Protein AF-A0A554L6T9-F1 (afdb_monomer)

Secondary structure (DSSP, 8-state):
-----HHHHHHHHHHHHHHHHHHGGGS---S-HHHHHHHHHHHSHHHHHT--STTGGGHHHHHHHHHHHHHH---HHHHHHHHHHHHHHHHHHTTSEETTTEE-GGGBGGG-HHHHHHHHHHHHHHTTS-HHHHHHHTSTHHHHHHHHHHHHHHT-HHHHHHHS-HHHHHHHHHHHHHHHHS-HHHHHHHHHHHHHHHHHHHHB--TTGGGGGGGGHHHHHHHHHHHHTS--HHHHHHHHHHHHHHHH-TT-

Radius of gyration: 20.57 Å; Cα contacts (8 Å, |Δi|>4): 244; chains: 1; bounding box: 45×49×68 Å

Solvent-accessible surface area (backbone atoms only — not comparable to full-atom values): 13791 Å² total; per-residue (Å²): 136,83,79,83,47,73,76,37,50,50,40,47,53,48,31,53,55,50,35,54,61,68,45,47,85,81,43,95,70,91,66,59,70,69,60,54,49,57,56,48,57,68,70,41,52,52,70,59,68,68,60,62,62,61,74,56,34,44,47,30,39,53,43,46,52,53,53,53,47,31,74,78,47,84,42,69,67,48,54,49,52,48,49,52,48,50,46,55,49,24,34,41,49,36,52,31,32,40,91,96,70,46,74,36,54,86,27,30,53,87,5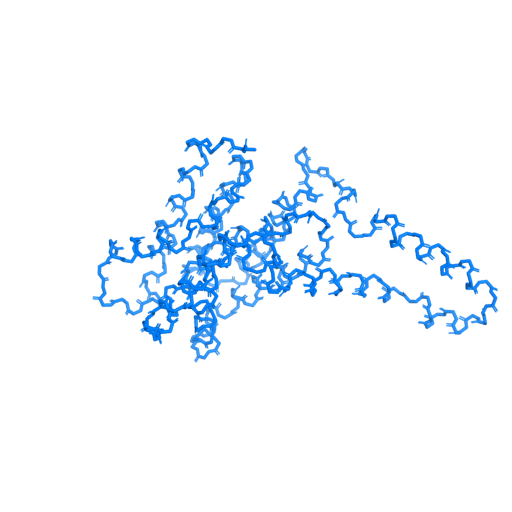9,30,68,66,54,48,46,52,51,50,53,50,55,60,60,40,76,80,46,60,69,77,59,32,60,67,75,68,39,76,55,61,58,53,48,51,26,50,50,44,32,54,57,56,69,30,67,69,56,48,40,80,48,34,50,56,37,50,54,52,21,32,52,47,14,48,55,49,44,78,74,44,66,77,82,56,44,57,57,53,50,52,51,49,54,42,45,52,55,52,40,22,43,46,58,40,94,59,49,63,40,32,49,50,56,45,47,48,59,50,52,50,22,31,57,61,8,56,77,72,56,58,65,69,60,42,50,51,34,38,54,51,36,50,52,54,68,74,46,88,84,122

pLDDT: mean 75.14, std 11.41, range [30.83, 92.25]

Structure (mmCIF, N/CA/C/O backbone):
data_AF-A0A554L6T9-F1
#
_entry.id   AF-A0A554L6T9-F1
#
loop_
_atom_site.group_PDB
_atom_site.id
_atom_site.type_symbol
_atom_site.label_atom_id
_atom_site.label_alt_id
_atom_site.label_comp_id
_atom_site.label_asym_id
_atom_site.label_entity_id
_atom_site.label_seq_id
_atom_site.pdbx_PDB_ins_code
_atom_site.Cartn_x
_atom_site.Cartn_y
_atom_site.Cartn_z
_atom_site.occupancy
_atom_site.B_iso_or_equiv
_atom_site.auth_seq_id
_atom_site.auth_comp_id
_atom_site.auth_asym_id
_atom_site.auth_atom_id
_atom_site.pdbx_PDB_model_num
ATOM 1 N N . MET A 1 1 ? 13.257 -17.430 7.930 1.00 30.83 1 MET A N 1
ATOM 2 C CA . MET A 1 1 ? 12.792 -17.057 9.284 1.00 30.83 1 MET A CA 1
ATOM 3 C C . MET A 1 1 ? 13.502 -15.776 9.690 1.00 30.83 1 MET A C 1
ATOM 5 O O . MET A 1 1 ? 14.667 -15.835 10.056 1.00 30.83 1 MET A O 1
ATOM 9 N N . GLN A 1 2 ? 12.858 -14.617 9.541 1.00 42.34 2 GLN A N 1
ATOM 10 C CA . GLN A 1 2 ? 13.394 -13.367 10.086 1.00 42.34 2 GLN A CA 1
ATOM 11 C C . GLN A 1 2 ? 13.023 -13.312 11.571 1.00 42.34 2 GLN A C 1
ATOM 13 O O . GLN A 1 2 ? 11.852 -13.444 11.923 1.00 42.34 2 GLN A O 1
ATOM 18 N N . HIS A 1 3 ? 14.016 -13.190 12.452 1.00 42.41 3 HIS A N 1
ATOM 19 C CA . HIS A 1 3 ? 13.760 -12.950 13.868 1.00 42.41 3 HIS A CA 1
ATOM 20 C C . HIS A 1 3 ? 13.033 -11.608 14.003 1.00 42.41 3 HIS A C 1
ATOM 22 O O . HIS A 1 3 ? 13.603 -10.564 13.691 1.00 42.41 3 HIS A O 1
ATOM 28 N N . LEU A 1 4 ? 11.783 -11.638 14.475 1.00 51.25 4 LEU A N 1
ATOM 29 C CA . LEU A 1 4 ? 11.073 -10.458 14.966 1.00 51.25 4 LEU A CA 1
ATOM 30 C C . LEU A 1 4 ? 11.912 -9.839 16.089 1.00 51.25 4 LEU A C 1
ATOM 32 O O . LEU A 1 4 ? 11.875 -10.281 17.236 1.00 51.25 4 LEU A O 1
ATOM 36 N N . SER A 1 5 ? 12.731 -8.850 15.743 1.00 59.53 5 SER A N 1
ATOM 37 C CA . SER A 1 5 ? 13.491 -8.098 16.730 1.00 59.53 5 SER A CA 1
ATOM 38 C C . SER A 1 5 ? 12.508 -7.311 17.597 1.00 59.53 5 SER A C 1
ATOM 40 O O . SER A 1 5 ? 11.573 -6.696 17.089 1.00 59.53 5 SER A O 1
ATOM 42 N N . LEU A 1 6 ? 12.722 -7.281 18.909 1.00 61.28 6 LEU A N 1
ATOM 43 C CA . LEU A 1 6 ? 11.904 -6.488 19.838 1.00 61.28 6 LEU A CA 1
ATOM 44 C C . LEU A 1 6 ? 11.813 -5.002 19.409 1.00 61.28 6 LEU A C 1
ATOM 46 O O . LEU A 1 6 ? 10.806 -4.333 19.635 1.00 61.28 6 LEU A O 1
ATOM 50 N N . LEU A 1 7 ? 12.847 -4.530 18.703 1.00 64.56 7 LEU A N 1
ATOM 51 C CA . LEU A 1 7 ? 12.960 -3.211 18.084 1.00 64.56 7 LEU A CA 1
ATOM 52 C C . LEU A 1 7 ? 11.959 -2.934 16.953 1.00 64.56 7 LEU A C 1
ATOM 54 O O . LEU A 1 7 ? 11.590 -1.777 16.791 1.00 64.56 7 LEU A O 1
ATOM 58 N N . SER A 1 8 ? 11.491 -3.937 16.201 1.00 66.12 8 SER A N 1
ATOM 59 C CA . SER A 1 8 ? 10.461 -3.742 15.164 1.00 66.12 8 SER A CA 1
ATOM 60 C C . SER A 1 8 ? 9.036 -3.854 15.716 1.00 66.12 8 SER A C 1
ATOM 62 O O . SER A 1 8 ? 8.095 -3.301 15.149 1.00 66.12 8 SER A O 1
ATOM 64 N N . ILE A 1 9 ? 8.853 -4.510 16.865 1.00 69.81 9 ILE A N 1
ATOM 65 C CA . ILE A 1 9 ? 7.543 -4.656 17.522 1.00 69.81 9 ILE A CA 1
ATOM 66 C C . ILE A 1 9 ? 7.080 -3.327 18.134 1.00 69.81 9 ILE A C 1
ATOM 68 O O . ILE A 1 9 ? 5.912 -2.956 18.006 1.00 69.81 9 ILE A O 1
ATOM 72 N N . LEU A 1 10 ? 7.993 -2.588 18.771 1.00 73.06 10 LEU A N 1
ATOM 73 C CA . LEU A 1 10 ? 7.698 -1.303 19.411 1.00 73.06 10 LEU A CA 1
ATOM 74 C C . LEU A 1 10 ? 7.060 -0.272 18.459 1.00 73.06 10 LEU A C 1
ATOM 76 O O . LEU A 1 10 ? 5.949 0.178 18.752 1.00 73.06 10 LEU A O 1
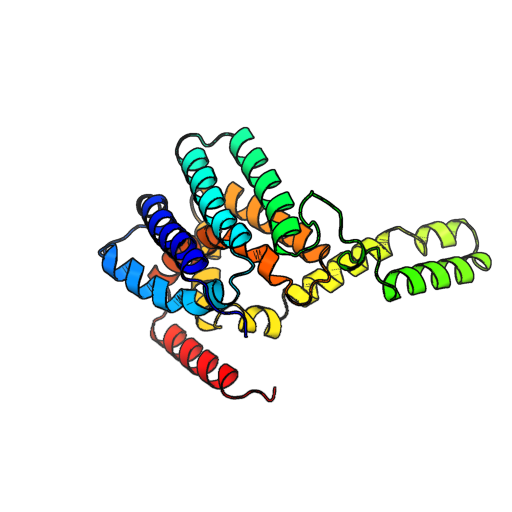ATOM 80 N N . PRO A 1 11 ? 7.680 0.108 17.324 1.00 74.81 11 PRO A N 1
ATOM 81 C CA . PRO A 1 11 ? 7.115 1.117 16.431 1.00 74.81 11 PRO A CA 1
ATOM 82 C C . PRO A 1 11 ? 5.784 0.671 15.813 1.00 74.81 11 PRO A C 1
ATOM 84 O O . PRO A 1 11 ? 4.890 1.498 15.638 1.00 74.81 11 PRO A O 1
ATOM 87 N N . ASN A 1 12 ? 5.589 -0.629 15.587 1.00 75.25 12 ASN A N 1
ATOM 88 C CA . ASN A 1 12 ? 4.310 -1.195 15.158 1.00 75.25 12 ASN A CA 1
ATOM 89 C C . ASN A 1 12 ? 3.202 -1.011 16.201 1.00 75.25 12 ASN A C 1
ATOM 91 O O . ASN A 1 12 ? 2.105 -0.541 15.885 1.00 75.25 12 ASN A O 1
ATOM 95 N N . PHE A 1 13 ? 3.506 -1.310 17.463 1.00 75.12 13 PHE A N 1
ATOM 96 C CA . PHE A 1 13 ? 2.578 -1.123 18.574 1.00 75.12 13 PHE A CA 1
ATOM 97 C C . PHE A 1 13 ? 2.225 0.359 18.780 1.00 75.12 13 PHE A C 1
ATOM 99 O O . PHE A 1 13 ? 1.050 0.703 18.942 1.00 75.12 13 PHE A O 1
ATOM 106 N N . PHE A 1 14 ? 3.220 1.251 18.701 1.00 79.31 14 PHE A N 1
ATOM 107 C CA . PHE A 1 14 ? 3.004 2.699 18.756 1.00 79.31 14 PHE A CA 1
ATOM 108 C C . PHE A 1 14 ? 2.162 3.202 17.583 1.00 79.31 14 PHE A C 1
ATOM 110 O O . PHE A 1 14 ? 1.225 3.971 17.798 1.00 79.31 14 PHE A O 1
ATOM 117 N N . THR A 1 15 ? 2.441 2.736 16.364 1.00 81.00 15 THR A N 1
ATOM 118 C CA . THR A 1 15 ? 1.662 3.071 15.162 1.00 81.00 15 THR A CA 1
ATOM 119 C C . THR A 1 15 ? 0.198 2.696 15.358 1.00 81.00 15 THR A C 1
ATOM 121 O O . THR A 1 15 ? -0.688 3.514 15.100 1.00 81.00 15 THR A O 1
ATOM 124 N N . LEU A 1 16 ? -0.072 1.494 15.872 1.00 77.75 16 LEU A N 1
ATOM 125 C CA . LEU A 1 16 ? -1.426 1.023 16.151 1.00 77.75 16 LEU A CA 1
ATOM 126 C C . LEU A 1 16 ? -2.125 1.901 17.197 1.00 77.75 16 LEU A C 1
ATOM 128 O O . LEU A 1 16 ? -3.226 2.401 16.948 1.00 77.75 16 LEU A O 1
ATOM 132 N N . GLY A 1 17 ? -1.477 2.141 18.341 1.00 73.94 17 GLY A N 1
ATOM 133 C CA . GLY A 1 17 ? -2.030 2.964 19.419 1.00 73.94 17 GLY A CA 1
ATOM 134 C C . GLY A 1 17 ? -2.328 4.402 18.982 1.00 73.94 17 GLY A C 1
ATOM 135 O O . GLY A 1 17 ? -3.429 4.910 19.217 1.00 73.94 17 GLY A O 1
ATOM 136 N N . LEU A 1 18 ? -1.383 5.043 18.290 1.00 79.94 18 LEU A N 1
ATOM 137 C CA . LEU A 1 18 ? -1.527 6.418 17.809 1.00 79.94 18 LEU A CA 1
ATOM 138 C C . LEU A 1 18 ? -2.565 6.540 16.692 1.00 79.94 18 LEU A C 1
ATOM 140 O O . LEU A 1 18 ? -3.345 7.492 16.701 1.00 79.94 18 LEU A O 1
ATOM 144 N N . SER A 1 19 ? -2.639 5.567 15.778 1.00 79.81 19 SER A N 1
ATOM 145 C CA . SER A 1 19 ? -3.679 5.539 14.741 1.00 79.81 19 SER A CA 1
ATOM 146 C C . SER A 1 19 ? -5.070 5.512 15.376 1.00 79.81 19 SER A C 1
ATOM 148 O O . SER A 1 19 ? -5.918 6.350 15.063 1.00 79.81 19 SER A O 1
ATOM 150 N N . ILE A 1 20 ? -5.299 4.615 16.343 1.00 76.50 20 ILE A N 1
ATOM 151 C CA . ILE A 1 20 ? -6.576 4.535 17.070 1.00 76.50 20 ILE A CA 1
ATOM 152 C C . ILE A 1 20 ? -6.883 5.861 17.777 1.00 76.50 20 ILE A C 1
ATOM 154 O O . ILE A 1 20 ? -8.008 6.362 17.689 1.00 76.50 20 ILE A O 1
ATOM 158 N N . TYR A 1 21 ? -5.893 6.442 18.461 1.00 78.62 21 TYR A N 1
ATOM 159 C CA . TYR A 1 21 ? -6.047 7.716 19.163 1.00 78.62 21 TYR A CA 1
ATOM 160 C C . TYR A 1 21 ? -6.446 8.855 18.213 1.00 78.62 21 TYR A C 1
ATOM 162 O O . TYR A 1 21 ? -7.428 9.561 18.465 1.00 78.62 21 TYR A O 1
ATOM 170 N N . LEU A 1 22 ? -5.735 9.017 17.095 1.00 75.00 22 LEU A N 1
ATOM 171 C CA . LEU A 1 22 ? -5.988 10.088 16.133 1.00 75.00 22 LEU A CA 1
ATOM 172 C C . LEU A 1 22 ? -7.362 9.972 15.488 1.00 75.00 22 LEU A C 1
ATOM 174 O O . LEU A 1 22 ? -8.077 10.978 15.377 1.00 75.00 22 LEU A O 1
ATOM 178 N N . PHE A 1 23 ? -7.748 8.758 15.105 1.00 72.75 23 PHE A N 1
ATOM 179 C CA . PHE A 1 23 ? -9.001 8.524 14.410 1.00 72.75 23 PHE A CA 1
ATOM 180 C C . PHE A 1 23 ? -10.221 8.455 15.326 1.00 72.75 23 PHE A C 1
ATOM 182 O O . PHE A 1 23 ? -11.344 8.555 14.832 1.00 72.75 23 PHE A O 1
ATOM 189 N N . ARG A 1 24 ? -10.045 8.389 16.652 1.00 72.38 24 ARG A N 1
ATOM 190 C CA . ARG A 1 24 ? -11.151 8.382 17.625 1.00 72.38 24 ARG A CA 1
ATOM 191 C C . ARG A 1 24 ? -12.164 9.509 17.398 1.00 72.38 24 ARG A C 1
ATOM 193 O O . ARG A 1 24 ? -13.352 9.286 17.572 1.00 72.38 24 ARG A O 1
ATOM 200 N N . ARG A 1 25 ? -11.715 10.701 16.985 1.00 65.19 25 ARG A N 1
ATOM 201 C CA . ARG A 1 25 ? -12.595 11.859 16.711 1.00 65.19 25 ARG A CA 1
ATOM 202 C C . ARG A 1 25 ? -13.476 11.673 15.466 1.00 65.19 25 ARG A C 1
ATOM 204 O O . ARG A 1 25 ? -14.533 12.286 15.376 1.00 65.19 25 ARG A O 1
ATOM 211 N N . TYR A 1 26 ? -13.041 10.848 14.518 1.00 63.38 26 TYR A N 1
ATOM 212 C CA . TYR A 1 26 ? -13.756 10.549 13.272 1.00 63.38 26 TYR A CA 1
ATOM 213 C C . TYR A 1 26 ? -14.575 9.260 13.351 1.00 63.38 26 TYR A C 1
ATOM 215 O O . TYR A 1 26 ? -15.272 8.915 12.401 1.00 63.38 26 TYR A O 1
ATOM 223 N N . LEU A 1 27 ? -14.477 8.539 14.464 1.00 64.12 27 LEU A N 1
ATOM 224 C CA . LEU A 1 27 ? -15.139 7.266 14.674 1.00 64.12 27 LEU A CA 1
ATOM 225 C C . LEU A 1 27 ? -16.259 7.464 15.698 1.00 64.12 27 LEU A C 1
ATOM 227 O O . LEU A 1 27 ? -15.987 7.930 16.806 1.00 64.12 27 LEU A O 1
ATOM 231 N N . PRO A 1 28 ? -17.513 7.094 15.384 1.00 56.22 28 PRO A N 1
ATOM 232 C CA . PRO A 1 28 ? -18.620 7.169 16.333 1.00 56.22 28 PRO A CA 1
ATOM 233 C C . PRO A 1 28 ? -18.522 6.010 17.339 1.00 56.22 28 PRO A C 1
ATOM 235 O O . PRO A 1 28 ? -19.345 5.097 17.367 1.00 56.22 28 PRO A O 1
ATOM 238 N N . PHE A 1 29 ? -17.462 5.990 18.146 1.00 58.41 29 PHE A N 1
ATOM 239 C CA . PHE A 1 29 ? -17.269 4.951 19.146 1.00 58.41 29 PHE A CA 1
ATOM 240 C C . PHE A 1 29 ? -18.274 5.108 20.290 1.00 58.41 29 PHE A C 1
ATOM 242 O O . PHE A 1 29 ? -18.224 6.076 21.043 1.00 58.41 29 PHE A O 1
ATOM 249 N N . LYS A 1 30 ? -19.121 4.091 20.476 1.00 54.16 30 LYS A N 1
ATOM 250 C CA . LYS A 1 30 ? -19.820 3.831 21.749 1.00 54.16 30 LYS A CA 1
ATOM 251 C C . LYS A 1 30 ? -19.016 2.912 22.690 1.00 54.16 30 LYS A C 1
ATOM 253 O O . LYS A 1 30 ? -19.451 2.652 23.805 1.00 54.16 30 LYS A O 1
ATOM 258 N N . THR A 1 31 ? -17.865 2.393 22.255 1.00 54.06 31 THR A N 1
ATOM 259 C CA . THR A 1 31 ? -17.047 1.397 22.976 1.00 54.06 31 THR A CA 1
ATOM 260 C C . THR A 1 31 ? -15.725 1.974 23.490 1.00 54.06 31 THR A C 1
ATOM 262 O O . THR A 1 31 ? -15.186 2.920 22.920 1.00 54.06 31 THR A O 1
ATOM 265 N N . SER A 1 32 ? -15.186 1.394 24.570 1.00 56.25 32 SER A N 1
ATOM 266 C CA . SER A 1 32 ? -13.922 1.829 25.179 1.00 56.25 32 SER A CA 1
ATOM 267 C C . SER A 1 32 ? -12.710 1.575 24.270 1.00 56.25 32 SER A C 1
ATOM 269 O O . SER A 1 32 ? -12.652 0.575 23.554 1.00 56.25 32 SER A O 1
ATOM 271 N N . VAL A 1 33 ? -11.713 2.468 24.338 1.00 56.25 33 VAL A N 1
ATOM 272 C CA . VAL A 1 33 ? -10.467 2.436 23.539 1.00 56.25 33 VAL A CA 1
ATOM 273 C C . VAL A 1 33 ? -9.742 1.089 23.651 1.00 56.25 33 VAL A C 1
ATOM 275 O O . VAL A 1 33 ? -9.239 0.574 22.659 1.00 56.25 33 VAL A O 1
ATOM 278 N N . PHE A 1 34 ? -9.769 0.479 24.837 1.00 51.72 34 PHE A N 1
ATOM 279 C CA . PHE A 1 34 ? -9.150 -0.817 25.116 1.00 51.72 34 PHE A CA 1
ATOM 280 C C . PHE A 1 34 ? -9.805 -1.988 24.359 1.00 51.72 34 PHE A C 1
ATOM 282 O O . PHE A 1 34 ? -9.114 -2.883 23.881 1.00 51.72 34 PHE A O 1
ATOM 289 N N . ARG A 1 35 ? -11.136 -1.971 24.180 1.00 58.16 35 ARG A N 1
ATOM 290 C CA . ARG A 1 35 ? -11.838 -3.002 23.392 1.00 58.16 35 ARG A CA 1
ATOM 291 C C . ARG A 1 35 ? -11.545 -2.865 21.903 1.00 58.16 35 ARG A C 1
ATOM 293 O O . ARG A 1 35 ? -11.351 -3.873 21.235 1.00 58.16 35 ARG A O 1
ATOM 300 N N . SER A 1 36 ? -11.472 -1.634 21.400 1.00 58.31 36 SER A N 1
ATOM 301 C CA . SER A 1 36 ? -11.048 -1.376 20.022 1.00 58.31 36 SER A CA 1
ATOM 302 C C . SER A 1 36 ? -9.618 -1.866 19.805 1.00 58.31 36 SER A C 1
ATOM 304 O O . SER A 1 36 ? -9.375 -2.602 18.860 1.00 58.31 36 SER A O 1
ATOM 306 N N . PHE A 1 37 ? -8.706 -1.547 20.727 1.00 57.19 37 PHE A N 1
ATOM 307 C CA . PHE A 1 37 ? -7.313 -1.988 20.696 1.00 57.19 37 PHE A CA 1
ATOM 308 C C . PHE A 1 37 ? -7.173 -3.516 20.599 1.00 57.19 37 PHE A C 1
ATOM 310 O O . PHE A 1 37 ? -6.502 -3.991 19.692 1.00 57.19 37 PHE A O 1
ATOM 317 N N . LEU A 1 38 ? -7.871 -4.277 21.453 1.00 55.12 38 LEU A N 1
ATOM 318 C CA . LEU A 1 38 ? -7.856 -5.750 21.442 1.00 55.12 38 LEU A CA 1
ATOM 319 C C . LEU A 1 38 ? -8.420 -6.368 20.152 1.00 55.12 38 LEU A C 1
ATOM 321 O O . LEU A 1 38 ? -7.892 -7.354 19.642 1.00 55.12 38 LEU A O 1
ATOM 325 N N . ILE A 1 39 ? -9.502 -5.796 19.616 1.00 58.91 39 ILE A N 1
ATOM 326 C CA . ILE A 1 39 ? -10.116 -6.268 18.365 1.00 58.91 39 ILE A CA 1
ATOM 327 C C . ILE A 1 39 ? -9.163 -6.017 17.189 1.00 58.91 39 ILE A C 1
ATOM 329 O O . ILE A 1 39 ? -8.960 -6.885 16.346 1.00 58.91 39 ILE A O 1
ATOM 333 N N . ILE A 1 40 ? -8.537 -4.843 17.163 1.00 59.25 40 ILE A N 1
ATOM 334 C CA . ILE A 1 40 ? -7.631 -4.402 16.101 1.00 59.25 40 ILE A CA 1
ATOM 335 C C . ILE A 1 40 ? -6.295 -5.154 16.159 1.00 59.25 40 ILE A C 1
ATOM 337 O O . ILE A 1 40 ? -5.765 -5.528 15.116 1.00 59.25 40 ILE A O 1
ATOM 341 N N . SER A 1 41 ? -5.776 -5.437 17.357 1.00 54.59 41 SER A N 1
ATOM 342 C CA . SER A 1 41 ? -4.546 -6.214 17.526 1.00 54.59 41 SER A CA 1
ATOM 343 C C . SER A 1 41 ? -4.691 -7.650 17.024 1.00 54.59 41 SER A C 1
ATOM 345 O O . SER A 1 41 ? -3.732 -8.180 16.484 1.00 54.59 41 SER A O 1
ATOM 347 N N . LEU A 1 42 ? -5.879 -8.258 17.143 1.00 52.88 42 LEU A N 1
ATOM 348 C CA . LEU A 1 42 ? -6.187 -9.578 16.572 1.00 52.88 42 LEU A CA 1
ATOM 349 C C . LEU A 1 42 ? -6.366 -9.539 15.045 1.00 52.88 42 LEU A C 1
ATOM 351 O O . LEU A 1 42 ? -5.990 -10.484 14.358 1.00 52.88 42 LEU A O 1
ATOM 355 N N . LEU A 1 43 ? -6.915 -8.444 14.515 1.00 52.69 43 LEU A N 1
ATOM 356 C CA . LEU A 1 43 ? -7.139 -8.243 13.079 1.00 52.69 43 LEU A CA 1
ATOM 357 C C . LEU A 1 43 ? -5.839 -7.964 12.305 1.00 52.69 43 LEU A C 1
ATOM 359 O O . LEU A 1 43 ? -5.736 -8.327 11.139 1.00 52.69 43 LEU A O 1
ATOM 363 N N . LEU A 1 44 ? -4.842 -7.330 12.928 1.00 56.94 44 LEU A N 1
ATOM 364 C CA . LEU A 1 44 ? -3.639 -6.833 12.241 1.00 56.94 44 LEU A CA 1
ATOM 365 C C . LEU A 1 44 ? -2.390 -7.702 12.397 1.00 56.94 44 LEU A C 1
ATOM 367 O O . LEU A 1 44 ? -1.348 -7.341 11.855 1.00 56.94 44 LEU A O 1
ATOM 371 N N . ILE A 1 45 ? -2.480 -8.843 13.085 1.00 52.44 45 ILE A N 1
ATOM 372 C CA . ILE A 1 45 ? -1.367 -9.803 13.214 1.00 52.44 45 ILE A CA 1
ATOM 373 C C . ILE A 1 45 ? -0.686 -10.091 11.856 1.00 52.44 45 ILE A C 1
ATOM 375 O O . ILE A 1 45 ? 0.542 -10.053 11.815 1.00 52.44 45 ILE A O 1
ATOM 379 N N . PRO A 1 46 ? -1.416 -10.272 10.733 1.00 47.78 46 PRO A N 1
ATOM 380 C CA . PRO A 1 46 ? -0.797 -10.508 9.424 1.00 47.78 46 PRO A CA 1
ATOM 381 C C . PRO A 1 46 ? -0.009 -9.305 8.871 1.00 47.78 46 PRO A C 1
ATOM 383 O O . PRO A 1 46 ? 1.091 -9.472 8.353 1.00 47.78 46 PRO A O 1
ATOM 386 N N . LEU A 1 47 ? -0.520 -8.079 9.055 1.00 51.47 47 LEU A N 1
ATOM 387 C CA . LEU A 1 47 ? 0.111 -6.838 8.576 1.00 51.47 47 LEU A CA 1
ATOM 388 C C . LEU A 1 47 ? 1.447 -6.545 9.278 1.00 51.47 47 LEU A C 1
ATOM 390 O O . LEU A 1 47 ? 2.323 -5.907 8.699 1.00 51.47 47 LEU A O 1
ATOM 394 N N . PHE A 1 48 ? 1.614 -7.024 10.514 1.00 52.81 48 PHE A N 1
ATOM 395 C CA . PHE A 1 48 ? 2.854 -6.882 11.283 1.00 52.81 48 PHE A CA 1
ATOM 396 C C . PHE A 1 48 ? 3.788 -8.094 11.183 1.00 52.81 48 PHE A C 1
ATOM 398 O O . PHE A 1 48 ? 4.955 -7.987 11.558 1.00 52.81 48 PHE A O 1
ATOM 405 N N . TYR A 1 49 ? 3.302 -9.231 10.672 1.00 52.59 49 TYR A N 1
ATOM 406 C CA . TYR A 1 49 ? 4.115 -10.431 10.463 1.00 52.59 49 TYR A CA 1
ATOM 407 C C . TYR A 1 49 ? 5.122 -10.246 9.319 1.00 52.59 49 TYR A C 1
ATOM 409 O O . TYR A 1 49 ? 6.256 -10.704 9.418 1.00 52.59 49 TYR A O 1
ATOM 417 N N . TYR A 1 50 ? 4.749 -9.478 8.292 1.00 53.81 50 TYR A N 1
ATOM 418 C CA . TYR A 1 50 ? 5.615 -9.098 7.171 1.00 53.81 50 TYR A CA 1
ATOM 419 C C . TYR A 1 50 ? 6.525 -7.899 7.475 1.00 53.81 50 TYR A C 1
ATOM 421 O O . TYR A 1 50 ? 6.934 -7.203 6.552 1.00 53.81 50 TYR A O 1
ATOM 429 N N . SER A 1 51 ? 6.826 -7.630 8.755 1.00 53.09 51 SER A N 1
ATOM 430 C CA . SER A 1 51 ? 7.665 -6.499 9.161 1.00 53.09 51 SER A CA 1
ATOM 431 C C . SER A 1 51 ? 9.020 -6.562 8.451 1.00 53.09 51 SER A C 1
ATOM 433 O O . SER A 1 51 ? 9.836 -7.422 8.787 1.00 53.09 51 SER A O 1
ATOM 435 N N . PRO A 1 52 ? 9.312 -5.615 7.550 1.00 56.19 52 PRO A N 1
ATOM 436 C CA . PRO A 1 52 ? 10.630 -5.506 6.955 1.00 56.19 52 PRO A CA 1
ATOM 437 C C . PRO A 1 52 ? 11.655 -5.014 7.994 1.00 56.19 52 PRO A C 1
ATOM 439 O O . PRO A 1 52 ? 11.348 -4.813 9.176 1.00 56.19 52 PRO A O 1
ATOM 442 N N . ASN A 1 53 ? 12.892 -4.840 7.528 1.00 63.00 53 ASN A N 1
ATOM 443 C CA . ASN A 1 53 ? 14.053 -4.346 8.270 1.00 63.00 53 ASN A CA 1
ATOM 444 C C . ASN A 1 53 ? 13.700 -3.225 9.278 1.00 63.00 53 ASN A C 1
ATOM 446 O O . ASN A 1 53 ? 12.838 -2.389 9.004 1.00 63.00 53 ASN A O 1
ATOM 450 N N . TYR A 1 54 ? 14.382 -3.164 10.428 1.00 66.62 54 TYR A N 1
ATOM 451 C CA . TYR A 1 54 ? 13.981 -2.325 11.573 1.00 66.62 54 TYR A CA 1
ATOM 452 C C . TYR A 1 54 ? 13.719 -0.850 11.218 1.00 66.62 54 TYR A C 1
ATOM 454 O O . TYR A 1 54 ? 12.800 -0.249 11.766 1.00 66.62 54 TYR A O 1
ATOM 462 N N . PHE A 1 55 ? 14.448 -0.266 10.265 1.00 72.06 55 PHE A N 1
ATOM 463 C CA . PHE A 1 55 ? 14.207 1.106 9.805 1.00 72.06 55 PHE A CA 1
ATOM 464 C C . PHE A 1 55 ? 12.851 1.307 9.124 1.00 72.06 55 PHE A C 1
ATOM 466 O O . PHE A 1 55 ? 12.197 2.326 9.342 1.00 72.06 55 PHE A O 1
ATOM 473 N N . ILE A 1 56 ? 12.402 0.340 8.325 1.00 75.50 56 ILE A N 1
ATOM 474 C CA . ILE A 1 56 ? 11.138 0.444 7.592 1.00 75.50 56 ILE A CA 1
ATOM 475 C C . ILE A 1 56 ? 9.961 0.405 8.579 1.00 75.50 56 ILE A C 1
ATOM 477 O O . ILE A 1 56 ? 8.970 1.098 8.360 1.00 75.50 56 ILE A O 1
ATOM 481 N N . SER A 1 57 ? 10.112 -0.279 9.724 1.00 74.62 57 SER A N 1
ATOM 482 C CA . SER A 1 57 ? 9.103 -0.320 10.796 1.00 74.62 57 SER A CA 1
ATOM 483 C C . SER A 1 57 ? 8.740 1.048 11.397 1.00 74.62 57 SER A C 1
ATOM 485 O O . SER A 1 57 ? 7.650 1.211 11.942 1.00 74.62 57 SER A O 1
ATOM 487 N N . PHE A 1 58 ? 9.595 2.067 11.233 1.00 79.81 58 PHE A N 1
ATOM 488 C CA . PHE A 1 58 ? 9.314 3.443 11.664 1.00 79.81 58 PHE A CA 1
ATOM 489 C C . PHE A 1 58 ? 8.550 4.282 10.627 1.00 79.81 58 PHE A C 1
ATOM 491 O O . PHE A 1 58 ? 7.959 5.299 10.995 1.00 79.81 58 PHE A O 1
ATOM 498 N N . LEU A 1 59 ? 8.509 3.887 9.349 1.00 85.31 59 LEU A N 1
ATOM 499 C CA . LEU A 1 59 ? 7.817 4.662 8.309 1.00 85.31 59 LEU A CA 1
ATOM 500 C C . LEU A 1 59 ? 6.306 4.815 8.569 1.00 85.31 59 LEU A C 1
ATOM 502 O O . LEU A 1 59 ? 5.798 5.931 8.421 1.00 85.31 59 LEU A O 1
ATOM 506 N N . PRO A 1 60 ? 5.570 3.781 9.027 1.00 85.25 60 PRO A N 1
ATOM 507 C CA . PRO A 1 60 ? 4.174 3.947 9.420 1.00 85.25 60 PRO A CA 1
ATOM 508 C C . PRO A 1 60 ? 3.994 4.945 10.568 1.00 85.25 60 PRO A C 1
ATOM 510 O O . PRO A 1 60 ? 3.017 5.686 10.582 1.00 85.25 60 PRO A O 1
ATOM 513 N N . LEU A 1 61 ? 4.943 5.032 11.504 1.00 83.44 61 LEU A N 1
ATOM 514 C CA . LEU A 1 61 ? 4.873 5.988 12.611 1.00 83.44 61 LEU A CA 1
ATOM 515 C C . LEU A 1 61 ? 4.969 7.435 12.104 1.00 83.44 61 LEU A C 1
ATOM 517 O O . LEU A 1 61 ? 4.206 8.303 12.531 1.00 83.44 61 LEU A O 1
ATOM 521 N N . ILE A 1 62 ? 5.866 7.683 11.147 1.00 86.88 62 ILE A N 1
ATOM 522 C CA . ILE A 1 62 ? 5.987 8.982 10.473 1.00 86.88 62 ILE A CA 1
ATOM 523 C C . ILE A 1 62 ? 4.700 9.292 9.696 1.00 86.88 62 ILE A C 1
ATOM 525 O O . ILE A 1 62 ? 4.185 10.408 9.786 1.00 86.88 62 ILE A O 1
ATOM 529 N N . SER A 1 63 ? 4.125 8.295 9.015 1.00 88.06 63 SER A N 1
ATOM 530 C CA . SER A 1 63 ? 2.827 8.425 8.345 1.00 88.06 63 SER A CA 1
ATOM 531 C C . SER A 1 63 ? 1.727 8.896 9.298 1.00 88.06 63 SER A C 1
ATOM 533 O O . SER A 1 63 ? 1.008 9.851 8.992 1.00 88.06 63 SER A O 1
ATOM 535 N N . VAL A 1 64 ? 1.627 8.280 10.477 1.00 86.00 64 VAL A N 1
ATOM 536 C CA . VAL A 1 64 ? 0.673 8.679 11.519 1.00 86.00 64 VAL A CA 1
ATOM 537 C C . VAL A 1 64 ? 0.877 10.143 11.922 1.00 86.00 64 VAL A C 1
ATOM 539 O O . VAL A 1 64 ? -0.100 10.881 12.064 1.00 86.00 64 VAL A O 1
ATOM 542 N N . GLY A 1 65 ? 2.130 10.585 12.065 1.00 86.06 65 GLY A N 1
ATOM 543 C CA . GLY A 1 65 ? 2.472 11.978 12.361 1.00 86.06 65 GLY A CA 1
ATOM 544 C C . GLY A 1 65 ? 1.999 12.957 11.282 1.00 86.06 65 GLY A C 1
ATOM 545 O O . GLY A 1 65 ? 1.386 13.976 11.600 1.00 86.06 65 GLY A O 1
ATOM 546 N N . ILE A 1 66 ? 2.200 12.632 10.002 1.00 87.12 66 ILE A N 1
ATOM 547 C CA . ILE A 1 66 ? 1.738 13.467 8.879 1.00 87.12 66 ILE A CA 1
ATOM 548 C C . ILE A 1 66 ? 0.204 13.524 8.836 1.00 87.12 66 ILE A C 1
ATOM 550 O O . ILE A 1 66 ? -0.375 14.597 8.658 1.00 87.12 66 ILE A O 1
ATOM 554 N N . LEU A 1 67 ? -0.475 12.398 9.074 1.00 85.50 67 LEU A N 1
ATOM 555 C CA . LEU A 1 67 ? -1.938 12.355 9.171 1.00 85.50 67 LEU A CA 1
ATOM 556 C C . LEU A 1 67 ? -2.459 13.194 10.353 1.00 85.50 67 LEU A C 1
ATOM 558 O O . LEU A 1 67 ? -3.493 13.856 10.232 1.00 85.50 67 LEU A O 1
ATOM 562 N N . ALA A 1 68 ? -1.738 13.219 11.478 1.00 84.94 68 ALA A N 1
ATOM 563 C CA . ALA A 1 68 ? -2.047 14.090 12.612 1.00 84.94 68 ALA A CA 1
ATOM 564 C C . ALA A 1 68 ? -1.900 15.577 12.259 1.00 84.94 68 ALA A C 1
ATOM 566 O O . ALA A 1 68 ? -2.750 16.386 12.638 1.00 84.94 68 ALA A O 1
ATOM 567 N N . LEU A 1 69 ? -0.858 15.935 11.504 1.00 86.50 69 LEU A N 1
ATOM 568 C CA . LEU A 1 69 ? -0.661 17.298 11.012 1.00 86.50 69 LEU A CA 1
ATOM 569 C C . LEU A 1 69 ? -1.781 17.712 10.060 1.00 86.50 69 LEU A C 1
ATOM 571 O O . LEU A 1 69 ? -2.354 18.780 10.250 1.00 86.50 69 LEU A O 1
ATOM 575 N N . TYR A 1 70 ? -2.161 16.858 9.105 1.00 84.44 70 TYR A N 1
ATOM 576 C CA . TYR A 1 70 ? -3.261 17.155 8.180 1.00 84.44 70 TYR A CA 1
ATOM 577 C C . TYR A 1 70 ? -4.592 17.346 8.914 1.00 84.44 70 TYR A C 1
ATOM 579 O O . TYR A 1 70 ? -5.378 18.227 8.578 1.00 84.44 70 TYR A O 1
ATOM 587 N N . LYS A 1 71 ? -4.835 16.560 9.967 1.00 81.62 71 LYS A N 1
ATOM 588 C CA . LYS A 1 71 ? -6.012 16.717 10.829 1.00 81.62 71 LYS A CA 1
ATOM 589 C C . LYS A 1 71 ? -6.083 18.096 11.494 1.00 81.62 71 LYS A C 1
ATOM 591 O O . LYS A 1 71 ? -7.183 18.607 11.693 1.00 81.62 71 LYS A O 1
ATOM 596 N N . HIS A 1 72 ? -4.950 18.666 11.896 1.00 83.06 72 HIS A N 1
ATOM 597 C CA . HIS A 1 72 ? -4.908 19.996 12.511 1.00 83.06 72 HIS A CA 1
ATOM 598 C C . HIS A 1 72 ? -4.852 21.124 11.477 1.00 83.06 72 HIS A C 1
ATOM 600 O O . HIS A 1 72 ? -5.434 22.181 11.703 1.00 83.06 72 HIS A O 1
ATOM 606 N N . PHE A 1 73 ? -4.209 20.873 10.339 1.00 85.25 73 PHE A N 1
ATOM 607 C CA . PHE A 1 73 ? -3.988 21.827 9.261 1.00 85.25 73 PHE A CA 1
ATOM 608 C C . PHE A 1 73 ? -4.293 21.155 7.911 1.00 85.25 73 PHE A C 1
ATOM 610 O O . PHE A 1 73 ? -3.365 20.691 7.240 1.00 85.25 73 PHE A O 1
ATOM 617 N N . PRO A 1 74 ? -5.575 21.077 7.496 1.00 81.06 74 PRO A N 1
ATOM 618 C CA . PRO A 1 74 ? -5.982 20.429 6.248 1.00 81.06 74 PRO A CA 1
ATOM 619 C C . PRO A 1 74 ? -5.609 21.302 5.041 1.00 81.06 74 PRO A C 1
ATOM 621 O O . PRO A 1 74 ? -6.446 21.948 4.418 1.00 81.06 74 PRO A O 1
ATOM 624 N N . ASN A 1 75 ? -4.312 21.358 4.747 1.00 85.19 75 ASN A N 1
ATOM 625 C CA . ASN A 1 75 ? -3.707 22.157 3.689 1.00 85.19 75 ASN A CA 1
ATOM 626 C C . ASN A 1 75 ? -3.218 21.242 2.552 1.00 85.19 75 ASN A C 1
ATOM 628 O O . ASN A 1 75 ? -2.729 20.134 2.796 1.00 85.19 75 ASN A O 1
ATOM 632 N N . SER A 1 76 ? -3.300 21.721 1.310 1.00 87.12 76 SER A N 1
ATOM 633 C CA . SER A 1 76 ? -2.766 21.041 0.126 1.00 87.12 76 SER A CA 1
ATOM 634 C C . SER A 1 76 ? -1.273 20.739 0.256 1.00 87.12 76 SER A C 1
ATOM 636 O O . SER A 1 76 ? -0.840 19.673 -0.169 1.00 87.12 76 SER A O 1
ATOM 638 N N . LEU A 1 77 ? -0.498 21.602 0.922 1.00 89.19 77 LEU A N 1
ATOM 639 C CA . LEU A 1 77 ? 0.925 21.355 1.185 1.00 89.19 77 LEU A CA 1
ATOM 640 C C . LEU A 1 77 ? 1.160 20.096 2.027 1.00 89.19 77 LEU A C 1
ATOM 642 O O . LEU A 1 77 ? 2.079 19.333 1.742 1.00 89.19 77 LEU A O 1
ATOM 646 N N . VAL A 1 78 ? 0.311 19.838 3.027 1.00 89.12 78 VAL A N 1
ATOM 647 C CA . VAL A 1 78 ? 0.420 18.629 3.857 1.00 89.12 78 VAL A CA 1
ATOM 648 C C . VAL A 1 78 ? 0.015 17.389 3.054 1.00 89.12 78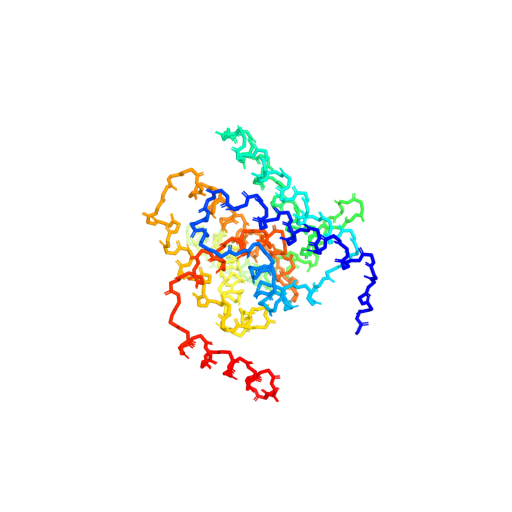 VAL A C 1
ATOM 650 O O . VAL A 1 78 ? 0.649 16.349 3.196 1.00 89.12 78 VAL A O 1
ATOM 653 N N . LEU A 1 79 ? -0.975 17.497 2.157 1.00 87.25 79 LEU A N 1
ATOM 654 C CA . LEU A 1 79 ? -1.323 16.414 1.222 1.00 87.25 79 LEU A CA 1
ATOM 655 C C . LEU A 1 79 ? -0.199 16.115 0.229 1.00 87.25 79 LEU A C 1
ATOM 657 O O . LEU A 1 79 ? 0.049 14.950 -0.061 1.00 87.25 79 LEU A O 1
ATOM 661 N N . ILE A 1 80 ? 0.487 17.140 -0.278 1.00 90.44 80 ILE A N 1
ATOM 662 C CA . ILE A 1 80 ? 1.638 16.972 -1.174 1.00 90.44 80 ILE A CA 1
ATOM 663 C C . ILE A 1 80 ? 2.801 16.326 -0.415 1.00 90.44 80 ILE A C 1
ATOM 665 O O . ILE A 1 80 ? 3.401 15.378 -0.913 1.00 90.44 80 ILE A O 1
ATOM 669 N N . ALA A 1 81 ? 3.086 16.772 0.811 1.00 90.44 81 ALA A N 1
ATOM 670 C CA . ALA A 1 81 ? 4.102 16.148 1.657 1.00 90.44 81 ALA A CA 1
ATOM 671 C C . ALA A 1 81 ? 3.762 14.679 1.959 1.00 90.44 81 ALA A C 1
ATOM 673 O O . ALA A 1 81 ? 4.627 13.811 1.855 1.00 90.44 81 ALA A O 1
ATOM 674 N N . TRP A 1 82 ? 2.493 14.389 2.261 1.00 90.38 82 TRP A N 1
ATOM 675 C CA . TRP A 1 82 ? 1.984 13.028 2.426 1.00 90.38 82 TRP A CA 1
ATOM 676 C C . TRP A 1 82 ? 2.176 12.193 1.159 1.00 90.38 82 TRP A C 1
ATOM 678 O O . TRP A 1 82 ? 2.649 11.062 1.232 1.00 90.38 82 TRP A O 1
ATOM 688 N N . ALA A 1 83 ? 1.869 12.769 -0.003 1.00 91.38 83 ALA A N 1
ATOM 689 C CA . ALA A 1 83 ? 2.026 12.107 -1.284 1.00 91.38 83 ALA A CA 1
ATOM 690 C C . ALA A 1 83 ? 3.489 11.746 -1.581 1.00 91.38 83 ALA A C 1
ATOM 692 O O . ALA A 1 83 ? 3.803 10.602 -1.904 1.00 91.38 83 ALA A O 1
ATOM 693 N N . ILE A 1 84 ? 4.399 12.706 -1.421 1.00 92.25 84 ILE A N 1
ATOM 694 C CA . ILE A 1 84 ? 5.835 12.494 -1.631 1.00 92.25 84 ILE A CA 1
ATOM 695 C C . ILE A 1 84 ? 6.367 11.445 -0.651 1.00 92.25 84 ILE A C 1
ATOM 697 O O . ILE A 1 84 ? 7.104 10.546 -1.056 1.00 92.25 84 ILE A O 1
ATOM 701 N N . PHE A 1 85 ? 5.965 11.528 0.621 1.00 91.94 85 PHE A N 1
ATOM 702 C CA . PHE A 1 85 ? 6.368 10.566 1.641 1.00 91.94 85 PHE A CA 1
ATOM 703 C C . PHE A 1 85 ? 5.895 9.150 1.309 1.00 91.94 85 PHE A C 1
ATOM 705 O O . PHE A 1 85 ? 6.693 8.220 1.383 1.00 91.94 85 PHE A O 1
ATOM 712 N N . LEU A 1 86 ? 4.633 8.982 0.904 1.00 91.06 86 LEU A N 1
ATOM 713 C CA . LEU A 1 86 ? 4.125 7.687 0.460 1.00 91.06 86 LEU A CA 1
ATOM 714 C C . LEU A 1 86 ? 4.883 7.176 -0.760 1.00 91.06 86 LEU A C 1
ATOM 716 O O . LEU A 1 86 ? 5.271 6.017 -0.780 1.00 91.06 86 LEU A O 1
ATOM 720 N N . PHE A 1 87 ? 5.124 8.023 -1.759 1.00 91.00 87 PHE A N 1
ATOM 721 C 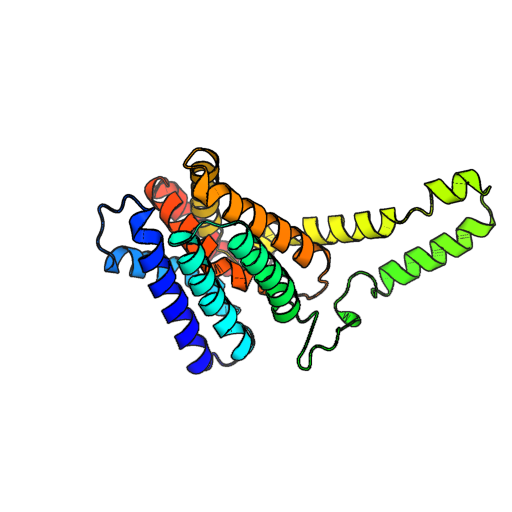CA . PHE A 1 87 ? 5.806 7.604 -2.977 1.00 91.00 87 PHE A CA 1
ATOM 722 C C . PHE A 1 87 ? 7.226 7.104 -2.680 1.00 91.00 87 PHE A C 1
ATOM 724 O O . PHE A 1 87 ? 7.555 5.961 -2.988 1.00 91.00 87 PHE A O 1
ATOM 731 N N . LEU A 1 88 ? 8.049 7.920 -2.015 1.00 89.56 88 LEU A N 1
ATOM 732 C CA . LEU A 1 88 ? 9.426 7.552 -1.673 1.00 89.56 88 LEU A CA 1
ATOM 733 C C . LEU A 1 88 ? 9.481 6.409 -0.659 1.00 89.56 88 LEU A C 1
ATOM 735 O O . LEU A 1 88 ? 10.298 5.501 -0.789 1.00 89.56 88 LEU A O 1
ATOM 739 N N . GLY A 1 89 ? 8.603 6.442 0.341 1.00 88.88 89 GLY A N 1
ATOM 740 C CA . GLY A 1 89 ? 8.540 5.431 1.382 1.00 88.88 89 GLY A CA 1
ATOM 741 C C . GLY A 1 89 ? 8.120 4.065 0.849 1.00 88.88 89 GLY A C 1
ATOM 742 O O . GLY A 1 89 ? 8.711 3.073 1.257 1.00 88.88 89 GLY A O 1
ATOM 743 N N . ASN A 1 90 ? 7.185 4.012 -0.104 1.00 87.62 90 ASN A N 1
ATOM 744 C CA . ASN A 1 90 ? 6.782 2.775 -0.774 1.00 87.62 90 ASN A CA 1
ATOM 745 C C . ASN A 1 90 ? 7.890 2.225 -1.680 1.00 87.62 90 ASN A C 1
ATOM 747 O O . ASN A 1 90 ? 8.071 1.015 -1.734 1.00 87.62 90 ASN A O 1
ATOM 751 N N . LEU A 1 91 ? 8.640 3.086 -2.382 1.00 87.75 91 LEU A N 1
ATOM 752 C CA . LEU A 1 91 ? 9.803 2.647 -3.166 1.00 87.75 91 LEU A CA 1
ATOM 753 C C . LEU A 1 91 ? 10.923 2.115 -2.264 1.00 87.75 91 LEU A C 1
ATOM 755 O O . LEU A 1 91 ? 11.594 1.148 -2.615 1.00 87.75 91 LEU A O 1
ATOM 759 N N . TYR A 1 92 ? 11.118 2.730 -1.098 1.00 86.69 92 TYR A N 1
ATOM 760 C CA . TYR A 1 92 ? 12.096 2.269 -0.118 1.00 86.69 92 TYR A CA 1
ATOM 761 C C . TYR A 1 92 ? 11.663 0.960 0.555 1.00 86.69 92 TYR A C 1
ATOM 763 O O . TYR A 1 92 ? 12.471 0.047 0.709 1.00 86.69 92 TYR A O 1
ATOM 771 N N . SER A 1 93 ? 10.387 0.839 0.938 1.00 81.88 93 SER A N 1
ATOM 772 C CA . SER A 1 93 ? 9.865 -0.386 1.544 1.00 81.88 93 SER A CA 1
ATOM 773 C C . SER A 1 93 ? 9.745 -1.527 0.538 1.00 81.88 93 SER A C 1
ATOM 775 O O . SER A 1 93 ? 9.985 -2.659 0.919 1.00 81.88 93 SER A O 1
ATOM 777 N N . GLY A 1 94 ? 9.456 -1.250 -0.734 1.00 81.69 94 GLY A N 1
ATOM 778 C CA . GLY A 1 94 ? 9.501 -2.230 -1.827 1.00 81.69 94 GLY A CA 1
ATOM 779 C C . GLY A 1 94 ? 10.916 -2.591 -2.296 1.00 81.69 94 GLY A C 1
ATOM 780 O O . GLY A 1 94 ? 11.073 -3.275 -3.297 1.00 81.69 94 GLY A O 1
ATOM 781 N N . GLU A 1 95 ? 11.963 -2.114 -1.612 1.00 81.94 95 GLU A N 1
ATOM 782 C CA . GLU A 1 95 ? 13.376 -2.319 -1.968 1.00 81.94 95 GLU A CA 1
ATOM 783 C C . GLU A 1 95 ? 13.803 -1.791 -3.351 1.00 81.94 95 GLU A C 1
ATOM 785 O O . GLU A 1 95 ? 14.927 -2.040 -3.790 1.00 81.94 95 GLU A O 1
ATOM 790 N N . VAL A 1 96 ? 12.960 -1.001 -4.020 1.00 85.62 96 VAL A N 1
ATOM 791 C CA . VAL A 1 96 ? 13.281 -0.338 -5.293 1.00 85.62 96 VAL A CA 1
ATOM 792 C C . VAL A 1 96 ? 14.394 0.697 -5.107 1.00 85.62 96 VAL A C 1
ATOM 794 O O . VAL A 1 96 ? 15.207 0.912 -6.005 1.00 85.62 96 VAL A O 1
ATOM 797 N N . ILE A 1 97 ? 14.457 1.323 -3.931 1.00 86.38 97 ILE A N 1
ATOM 798 C CA . ILE A 1 97 ? 15.541 2.220 -3.522 1.00 86.38 97 ILE A CA 1
ATOM 799 C C . ILE A 1 97 ? 16.131 1.685 -2.215 1.00 86.38 97 ILE A C 1
ATOM 801 O O . ILE A 1 97 ? 15.388 1.445 -1.264 1.00 86.38 97 ILE A O 1
ATOM 805 N N . LYS A 1 98 ? 17.459 1.540 -2.125 1.00 84.31 98 LYS A N 1
ATOM 806 C CA . LYS A 1 98 ? 18.145 1.193 -0.863 1.00 84.31 98 LYS A CA 1
ATOM 807 C C . LYS A 1 98 ? 19.080 2.301 -0.422 1.00 84.31 98 LYS A C 1
ATOM 809 O O . LYS A 1 98 ? 19.588 3.052 -1.243 1.00 84.31 98 LYS A O 1
ATOM 814 N N . TYR A 1 99 ? 19.310 2.412 0.885 1.00 75.81 99 TYR A N 1
ATOM 815 C CA . TYR A 1 99 ? 20.324 3.320 1.420 1.00 75.81 99 TYR A CA 1
ATOM 816 C C . TYR A 1 99 ? 21.689 3.021 0.767 1.00 75.81 99 TYR A C 1
ATOM 818 O O . TYR A 1 99 ? 22.055 1.844 0.717 1.00 75.81 99 TYR A O 1
ATOM 826 N N . PRO A 1 100 ? 22.441 4.033 0.294 1.00 81.81 100 PRO A N 1
ATOM 827 C CA . PRO A 1 100 ? 22.258 5.480 0.474 1.00 81.81 100 PRO A CA 1
ATOM 828 C C . PRO A 1 100 ? 21.484 6.181 -0.669 1.00 81.81 100 PRO A C 1
ATOM 830 O O . PRO A 1 100 ? 21.933 7.196 -1.185 1.00 81.81 100 PRO A O 1
ATOM 833 N N . PHE A 1 101 ? 20.286 5.687 -0.998 1.00 78.44 101 PHE A N 1
ATOM 834 C CA . PHE A 1 101 ? 19.395 6.128 -2.088 1.00 78.44 101 PHE A CA 1
ATOM 835 C C . PHE A 1 101 ? 19.795 5.667 -3.495 1.00 78.44 101 PHE A C 1
ATOM 837 O O . PHE A 1 101 ? 19.483 6.328 -4.485 1.00 78.44 101 PHE A O 1
ATOM 844 N N . ASP A 1 102 ? 20.401 4.487 -3.590 1.00 87.38 102 ASP A N 1
ATOM 845 C CA . ASP A 1 102 ? 20.685 3.849 -4.869 1.00 87.38 102 ASP A CA 1
ATOM 846 C C . ASP A 1 102 ? 19.452 3.117 -5.405 1.00 87.38 102 ASP A C 1
ATOM 848 O O . ASP A 1 102 ? 18.769 2.374 -4.687 1.00 87.38 102 ASP A O 1
ATOM 852 N N . ILE A 1 103 ? 19.180 3.323 -6.695 1.00 87.56 103 ILE A N 1
ATOM 853 C CA . ILE A 1 103 ? 18.091 2.658 -7.410 1.00 87.56 103 ILE A CA 1
ATOM 854 C C . ILE A 1 103 ? 18.493 1.209 -7.679 1.00 87.56 103 ILE A C 1
ATOM 856 O O . ILE A 1 103 ? 19.468 0.923 -8.377 1.00 87.56 103 ILE A O 1
ATOM 860 N N . GLN A 1 104 ? 17.693 0.275 -7.178 1.00 86.19 104 GLN A N 1
ATOM 861 C CA . GLN A 1 104 ? 17.832 -1.137 -7.492 1.00 86.19 104 GLN A CA 1
ATOM 862 C C . GLN A 1 104 ? 17.163 -1.429 -8.824 1.00 86.19 104 GLN A C 1
ATOM 864 O O . GLN A 1 104 ? 15.998 -1.821 -8.887 1.00 86.19 104 GLN A O 1
ATOM 869 N N . HIS A 1 105 ? 17.911 -1.258 -9.913 1.00 83.81 105 HIS A N 1
ATOM 870 C CA . HIS A 1 105 ? 17.368 -1.482 -11.248 1.00 83.81 105 HIS A CA 1
ATOM 871 C C . HIS A 1 105 ? 16.756 -2.881 -11.404 1.00 83.81 105 HIS A C 1
ATOM 873 O O . HIS A 1 105 ? 15.738 -3.009 -12.064 1.00 83.81 105 HIS A O 1
ATOM 879 N N . SER A 1 106 ? 17.291 -3.920 -10.752 1.00 84.12 106 SER A N 1
ATOM 880 C CA . SER A 1 106 ? 16.724 -5.280 -10.779 1.00 84.12 106 SER A CA 1
ATOM 881 C C . SER A 1 106 ? 15.295 -5.398 -10.227 1.00 84.12 106 SER A C 1
ATOM 883 O O . SER A 1 106 ? 14.607 -6.350 -10.581 1.00 84.12 106 SER A O 1
ATOM 885 N N . GLN A 1 107 ? 14.844 -4.456 -9.392 1.00 84.50 107 GLN A N 1
ATOM 886 C CA . GLN A 1 107 ? 13.485 -4.431 -8.834 1.00 84.50 107 GLN A CA 1
ATOM 887 C C . GLN A 1 107 ? 12.491 -3.642 -9.704 1.00 84.50 107 GLN A C 1
ATOM 889 O O . GLN A 1 107 ? 11.289 -3.671 -9.454 1.00 84.50 107 GLN A O 1
ATOM 894 N N . LEU A 1 108 ? 12.960 -2.946 -10.746 1.00 83.12 108 LEU A N 1
ATOM 895 C CA . LEU A 1 108 ? 12.104 -2.178 -11.649 1.00 83.12 108 LEU A CA 1
ATOM 896 C C . LEU A 1 108 ? 11.575 -3.051 -12.789 1.00 83.12 108 LEU A C 1
ATOM 898 O O . LEU A 1 108 ? 12.338 -3.751 -13.458 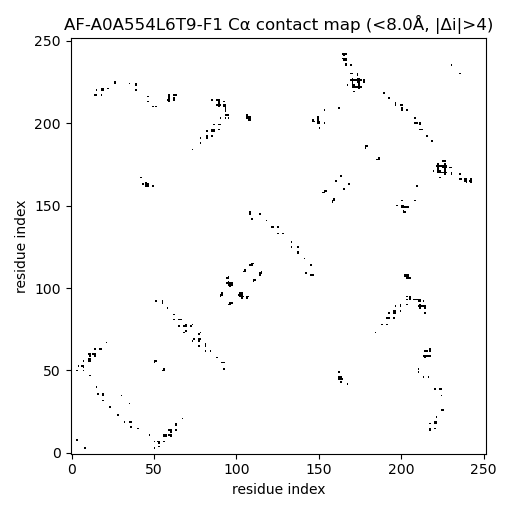1.00 83.12 108 LEU A O 1
ATOM 902 N N . ILE A 1 109 ? 10.286 -2.912 -13.114 1.00 82.62 109 ILE A N 1
ATOM 903 C CA . ILE A 1 109 ? 9.693 -3.553 -14.306 1.00 82.62 109 ILE A CA 1
ATOM 904 C C . ILE A 1 109 ? 10.445 -3.194 -15.582 1.00 82.62 109 ILE A C 1
ATOM 906 O O . ILE A 1 109 ? 10.642 -4.048 -16.440 1.00 82.62 109 ILE A O 1
ATOM 910 N N . PHE A 1 110 ? 10.903 -1.950 -15.700 1.00 80.12 110 PHE A N 1
ATOM 911 C CA . PHE A 1 110 ? 11.587 -1.468 -16.899 1.00 80.12 110 PHE A CA 1
ATOM 912 C C . PHE A 1 110 ? 12.962 -2.094 -17.125 1.00 80.12 110 PHE A C 1
ATOM 914 O O . PHE A 1 110 ? 13.484 -2.002 -18.225 1.00 80.12 110 PHE A O 1
ATOM 921 N N . ASN A 1 111 ? 13.542 -2.740 -16.113 1.00 81.81 111 ASN A N 1
ATOM 922 C CA . ASN A 1 111 ? 14.814 -3.445 -16.246 1.00 81.81 111 ASN A CA 1
ATOM 923 C C . ASN A 1 111 ? 14.639 -4.973 -16.288 1.00 81.81 111 ASN A C 1
ATOM 925 O O . ASN A 1 111 ? 15.605 -5.726 -16.165 1.00 81.81 111 ASN A O 1
ATOM 929 N N . SER A 1 112 ? 13.398 -5.443 -16.423 1.00 82.06 112 SER A N 1
ATOM 930 C CA . SER A 1 112 ? 13.078 -6.853 -16.615 1.00 82.06 112 SER A CA 1
ATOM 931 C C . SER A 1 112 ? 13.741 -7.387 -17.889 1.00 82.06 112 SER A C 1
ATOM 933 O O . SER A 1 112 ? 13.547 -6.799 -18.955 1.00 82.06 112 SER A O 1
ATOM 935 N N . PRO A 1 113 ? 14.427 -8.544 -17.830 1.00 83.31 113 PRO A N 1
ATOM 936 C CA . PRO A 1 113 ? 14.892 -9.235 -19.026 1.00 83.31 113 PRO A CA 1
ATOM 937 C C . PRO A 1 113 ? 13.752 -9.564 -19.988 1.00 83.31 113 PRO A C 1
ATOM 939 O O . PRO A 1 113 ? 13.948 -9.445 -21.188 1.00 83.31 113 PRO A O 1
ATOM 942 N N . GLU A 1 114 ? 12.558 -9.921 -19.496 1.00 80.38 114 GLU A N 1
ATOM 943 C CA . GLU A 1 114 ? 11.404 -10.203 -20.358 1.00 80.38 114 GLU A CA 1
ATOM 944 C C . GLU A 1 114 ? 10.881 -8.946 -21.060 1.00 80.38 114 GLU A C 1
ATOM 946 O O . GLU A 1 114 ? 10.617 -8.984 -22.259 1.00 80.38 114 GLU A O 1
ATOM 951 N N . VAL A 1 115 ? 10.742 -7.825 -20.344 1.00 79.94 115 VAL A N 1
ATOM 952 C CA . VAL A 1 115 ? 10.296 -6.555 -20.944 1.00 79.94 115 VAL A CA 1
ATOM 953 C C . VAL A 1 115 ? 11.337 -6.062 -21.943 1.00 79.94 115 VAL A C 1
ATOM 955 O O . VAL A 1 115 ? 10.972 -5.709 -23.059 1.00 79.94 115 VAL A O 1
ATOM 958 N N . ASN A 1 116 ? 12.622 -6.117 -21.590 1.00 82.31 116 ASN A N 1
ATOM 959 C CA . ASN A 1 116 ? 13.723 -5.741 -22.475 1.00 82.31 116 ASN A CA 1
ATOM 960 C C . ASN A 1 116 ? 13.821 -6.661 -23.695 1.00 82.31 116 ASN A C 1
ATOM 962 O O . ASN A 1 116 ? 13.996 -6.181 -24.808 1.00 82.31 116 ASN A O 1
ATOM 966 N N . TYR A 1 117 ? 13.655 -7.970 -23.514 1.00 83.25 117 TYR A N 1
ATOM 967 C CA . TYR A 1 117 ? 13.618 -8.932 -24.611 1.00 83.25 117 TYR A CA 1
ATOM 968 C C . TYR A 1 117 ? 12.444 -8.656 -25.547 1.00 83.25 117 TYR A C 1
ATOM 970 O O . TYR A 1 117 ? 12.638 -8.579 -26.755 1.00 83.25 117 TYR A O 1
ATOM 978 N N . ASN A 1 118 ? 11.242 -8.457 -25.000 1.00 76.25 118 ASN A N 1
ATOM 979 C CA . ASN A 1 118 ? 10.064 -8.137 -25.797 1.00 76.25 118 ASN A CA 1
ATOM 980 C C . ASN A 1 118 ? 10.254 -6.810 -26.530 1.00 76.25 118 ASN A C 1
ATOM 982 O O . ASN A 1 118 ? 9.971 -6.745 -27.717 1.00 76.25 118 ASN A O 1
ATOM 986 N N . LEU A 1 119 ? 10.789 -5.780 -25.872 1.00 76.44 11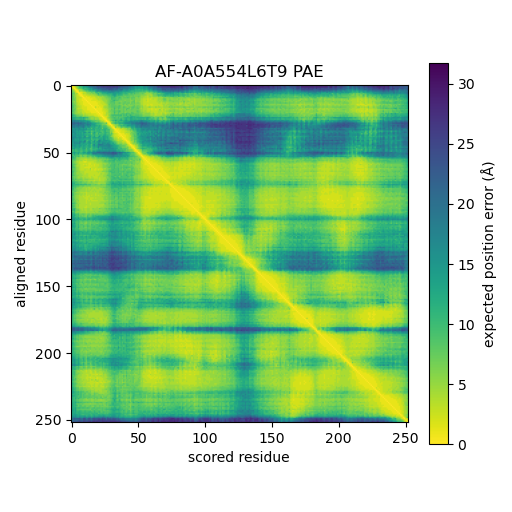9 LEU A N 1
ATOM 987 C CA . LEU A 1 119 ? 11.129 -4.504 -26.502 1.00 76.44 119 LEU A CA 1
ATOM 988 C C . LEU A 1 119 ? 12.123 -4.677 -27.650 1.00 76.44 119 LEU A C 1
ATOM 990 O O . LEU A 1 119 ? 11.866 -4.169 -28.736 1.00 76.44 119 LEU A O 1
ATOM 994 N N . ASN A 1 120 ? 13.220 -5.401 -27.429 1.00 80.38 120 ASN A N 1
ATOM 995 C CA . ASN A 1 120 ? 14.264 -5.615 -28.430 1.00 80.38 120 ASN A CA 1
ATOM 996 C C . ASN A 1 120 ? 13.739 -6.428 -29.614 1.00 80.38 120 ASN A C 1
ATOM 998 O O . ASN A 1 120 ? 13.879 -6.008 -30.757 1.00 80.38 120 ASN A O 1
ATOM 1002 N N . ARG A 1 121 ? 13.050 -7.540 -29.347 1.00 75.62 121 ARG A N 1
ATOM 1003 C CA . ARG A 1 121 ? 12.427 -8.371 -30.382 1.00 75.62 121 ARG A CA 1
ATOM 1004 C C . ARG A 1 121 ? 11.392 -7.583 -31.178 1.00 75.62 121 ARG A C 1
ATOM 1006 O O . ARG A 1 121 ? 11.366 -7.640 -32.401 1.00 75.62 121 ARG A O 1
ATOM 1013 N N . HIS A 1 122 ? 10.583 -6.781 -30.493 1.00 70.12 122 HIS A N 1
ATOM 1014 C CA . HIS A 1 122 ? 9.647 -5.884 -31.151 1.00 70.12 122 HIS A CA 1
ATOM 1015 C C . HIS A 1 122 ? 10.375 -4.836 -32.011 1.00 70.12 122 HIS A C 1
ATOM 1017 O O . HIS A 1 122 ? 9.961 -4.619 -33.146 1.00 70.12 122 HIS A O 1
ATOM 1023 N N . GLN A 1 123 ? 11.467 -4.225 -31.541 1.00 74.75 123 GLN A N 1
ATOM 1024 C CA . GLN A 1 123 ? 12.282 -3.293 -32.334 1.00 74.75 123 GLN A CA 1
ATOM 1025 C C . GLN A 1 123 ? 12.917 -3.951 -33.569 1.00 74.75 123 GLN A C 1
ATOM 1027 O O . GLN A 1 123 ? 12.974 -3.320 -34.623 1.00 74.75 123 GLN A O 1
ATOM 1032 N N . GLU A 1 124 ? 13.363 -5.201 -33.464 1.00 78.56 124 GLU A N 1
ATOM 1033 C CA . GLU A 1 124 ? 13.893 -5.979 -34.589 1.00 78.56 124 GLU A CA 1
ATOM 1034 C C . GLU A 1 124 ? 12.802 -6.258 -35.632 1.00 78.56 124 GLU A C 1
ATOM 1036 O O . GLU A 1 124 ? 12.982 -5.953 -36.814 1.00 78.56 124 GLU A O 1
ATOM 1041 N N . ASP A 1 125 ? 11.627 -6.717 -35.192 1.00 69.50 125 ASP A N 1
ATOM 1042 C CA . ASP A 1 125 ? 10.462 -6.943 -36.057 1.00 69.50 125 ASP A CA 1
ATOM 1043 C C . ASP A 1 125 ? 9.972 -5.631 -36.715 1.00 69.50 125 ASP A C 1
ATOM 1045 O O . ASP A 1 125 ? 9.428 -5.631 -37.824 1.00 69.50 125 ASP A O 1
ATOM 1049 N N . ALA A 1 126 ? 10.212 -4.481 -36.069 1.00 64.94 126 ALA A N 1
ATOM 1050 C CA . ALA A 1 126 ? 9.811 -3.154 -36.545 1.00 64.94 126 ALA A CA 1
ATOM 1051 C C . ALA A 1 126 ? 10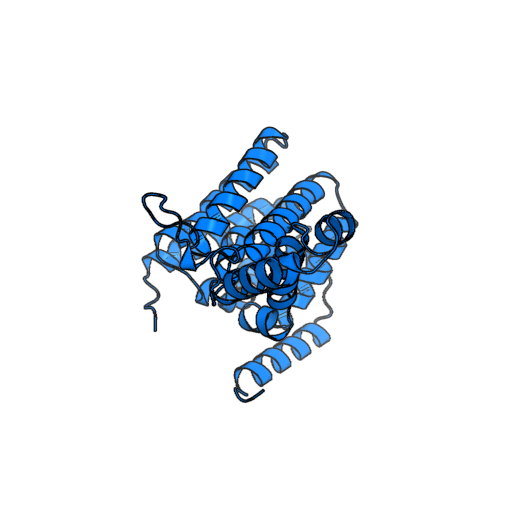.480 -2.741 -37.846 1.00 64.94 126 ALA A C 1
ATOM 1053 O O . ALA A 1 126 ? 9.913 -1.948 -38.607 1.00 64.94 126 ALA A O 1
ATOM 1054 N N . LEU A 1 127 ? 11.689 -3.242 -38.099 1.00 74.88 127 LEU A N 1
ATOM 1055 C CA . LEU A 1 127 ? 12.473 -2.886 -39.278 1.00 74.88 127 LEU A CA 1
ATOM 1056 C C . LEU A 1 127 ? 11.753 -3.267 -40.579 1.00 74.88 127 LEU A C 1
ATOM 1058 O O . LEU A 1 127 ? 11.969 -2.621 -41.604 1.00 74.88 127 LEU A O 1
ATOM 1062 N N . PHE A 1 128 ? 10.832 -4.233 -40.517 1.00 79.00 128 PHE A N 1
ATOM 1063 C CA . PHE A 1 128 ? 10.064 -4.730 -41.657 1.00 79.00 128 PHE A CA 1
ATOM 1064 C C . PHE A 1 128 ? 8.706 -4.030 -41.852 1.00 79.00 128 PHE A C 1
ATOM 1066 O O . PHE A 1 128 ? 8.006 -4.306 -42.826 1.00 79.00 128 PHE A O 1
ATOM 1073 N N . ILE A 1 129 ? 8.325 -3.099 -40.965 1.00 75.56 129 ILE A N 1
ATOM 1074 C CA . ILE A 1 129 ? 7.012 -2.433 -40.977 1.00 75.56 129 ILE A CA 1
ATOM 1075 C C . ILE A 1 129 ? 7.133 -0.971 -41.472 1.00 75.56 129 ILE A C 1
ATOM 1077 O O . ILE A 1 129 ? 8.074 -0.252 -41.110 1.00 75.56 129 ILE A O 1
ATOM 1081 N N . PRO A 1 130 ? 6.171 -0.453 -42.265 1.00 83.25 130 PRO A N 1
ATOM 1082 C CA . PRO A 1 130 ? 6.131 0.959 -42.654 1.00 83.25 130 PRO A CA 1
ATOM 1083 C C . PRO A 1 130 ? 6.116 1.923 -41.453 1.00 83.25 130 PRO A C 1
ATOM 1085 O O . PRO A 1 130 ? 5.439 1.686 -40.455 1.00 83.25 130 PRO A O 1
ATOM 1088 N N . TYR A 1 131 ? 6.813 3.060 -41.563 1.00 72.44 131 TYR A N 1
ATOM 1089 C CA . TYR A 1 131 ? 7.075 3.993 -40.448 1.00 72.44 131 TYR A CA 1
ATOM 1090 C C . TYR A 1 131 ? 5.825 4.466 -39.673 1.00 72.44 131 TYR A C 1
ATOM 1092 O O . TYR A 1 131 ? 5.844 4.539 -38.447 1.00 72.44 131 TYR A O 1
ATOM 1100 N N . LYS A 1 132 ? 4.704 4.738 -40.353 1.00 75.31 132 LYS A N 1
ATOM 1101 C CA . LYS A 1 132 ? 3.457 5.151 -39.675 1.00 75.31 132 LYS A CA 1
ATOM 1102 C C . LYS A 1 132 ? 2.820 4.022 -38.860 1.00 75.31 132 LYS A C 1
ATOM 1104 O O . LYS A 1 132 ? 2.294 4.278 -37.784 1.00 75.31 132 LYS A O 1
ATOM 1109 N N . ALA A 1 133 ? 2.898 2.785 -39.349 1.00 69.00 133 ALA A N 1
ATOM 1110 C CA . ALA A 1 133 ? 2.444 1.613 -38.606 1.00 69.00 133 ALA A CA 1
ATOM 1111 C C . ALA A 1 133 ? 3.407 1.290 -37.453 1.00 69.00 133 ALA A C 1
ATOM 1113 O O . ALA A 1 133 ? 2.951 0.942 -36.365 1.00 69.00 133 ALA A O 1
ATOM 1114 N N . ARG A 1 134 ? 4.718 1.532 -37.633 1.00 65.25 134 ARG A N 1
ATOM 1115 C CA . ARG A 1 134 ? 5.696 1.455 -36.541 1.00 65.25 134 ARG A CA 1
ATOM 1116 C C . ARG A 1 134 ? 5.327 2.355 -35.359 1.00 65.25 134 ARG A C 1
ATOM 1118 O O . ARG A 1 134 ? 5.366 1.897 -34.231 1.00 65.25 134 ARG A O 1
ATOM 1125 N N . LEU A 1 135 ? 4.931 3.607 -35.582 1.00 65.06 135 LEU A N 1
ATOM 1126 C CA . LEU A 1 135 ? 4.605 4.526 -34.477 1.00 65.06 135 LEU A CA 1
ATOM 1127 C C . LEU A 1 135 ? 3.412 4.072 -33.614 1.00 65.06 135 LEU A C 1
ATOM 1129 O O . LEU A 1 135 ? 3.344 4.416 -32.437 1.00 65.06 135 LEU A O 1
ATOM 1133 N N . ILE A 1 136 ? 2.484 3.298 -34.183 1.00 64.75 136 ILE A N 1
ATOM 1134 C CA . ILE A 1 136 ? 1.299 2.787 -33.477 1.00 64.75 136 ILE A CA 1
ATOM 1135 C C . ILE A 1 136 ? 1.636 1.484 -32.738 1.00 64.75 136 ILE A C 1
ATOM 1137 O O . ILE A 1 136 ? 1.270 1.317 -31.575 1.00 64.75 136 ILE A O 1
ATOM 1141 N N . VAL A 1 137 ? 2.367 0.582 -33.402 1.00 58.16 137 VAL A N 1
ATOM 1142 C CA . VAL A 1 137 ? 2.746 -0.735 -32.863 1.00 58.16 137 VAL A CA 1
ATOM 1143 C C . VAL A 1 137 ? 3.872 -0.624 -31.822 1.00 58.16 137 VAL A C 1
ATOM 1145 O O . VAL A 1 137 ? 3.838 -1.321 -30.815 1.00 58.16 137 VAL A O 1
ATOM 1148 N N . TYR A 1 138 ? 4.821 0.300 -32.005 1.00 59.16 138 TYR A N 1
ATOM 1149 C CA . TYR A 1 138 ? 5.984 0.532 -31.128 1.00 59.16 138 TYR A CA 1
ATOM 1150 C C . TYR A 1 138 ? 5.805 1.756 -30.238 1.00 59.16 138 TYR A C 1
ATOM 1152 O O . TYR A 1 138 ? 6.703 2.585 -30.075 1.00 59.16 138 TYR A O 1
ATOM 1160 N N . SER A 1 139 ? 4.614 1.896 -29.673 1.00 67.06 139 SER A N 1
ATOM 1161 C CA . SER A 1 139 ? 4.345 2.954 -28.713 1.00 67.06 139 SER A CA 1
ATOM 1162 C C . SER A 1 139 ? 4.874 2.575 -27.327 1.00 67.06 139 SER A C 1
ATOM 1164 O O . SER A 1 139 ? 5.013 1.404 -26.971 1.00 67.06 139 SER A O 1
ATOM 1166 N N . GLN A 1 140 ? 5.095 3.584 -26.484 1.00 71.19 140 GLN A N 1
ATOM 1167 C CA . GLN A 1 140 ? 5.412 3.400 -25.061 1.00 71.19 140 GLN A CA 1
ATOM 1168 C C . GLN A 1 140 ? 4.299 2.660 -24.282 1.00 71.19 140 GLN A C 1
ATOM 1170 O O . GLN A 1 140 ? 4.433 2.426 -23.083 1.00 71.19 140 GLN A O 1
ATOM 1175 N N . LEU A 1 141 ? 3.212 2.249 -24.945 1.00 74.38 141 LEU A N 1
ATOM 1176 C CA . LEU A 1 141 ? 2.118 1.481 -24.362 1.00 74.38 141 LEU A CA 1
ATOM 1177 C C . LEU A 1 141 ? 2.547 0.106 -23.844 1.00 74.38 141 LEU A C 1
ATOM 1179 O O . LEU A 1 141 ? 1.882 -0.403 -22.953 1.00 74.38 141 LEU A O 1
ATOM 1183 N N . VAL A 1 142 ? 3.654 -0.482 -24.312 1.00 73.94 142 VAL A N 1
ATOM 1184 C CA . VAL A 1 142 ? 4.179 -1.733 -23.725 1.00 73.94 142 VAL A CA 1
ATOM 1185 C C . VAL A 1 142 ? 4.568 -1.557 -22.255 1.00 73.94 142 VAL A C 1
ATOM 1187 O O . VAL A 1 142 ? 4.314 -2.435 -21.433 1.00 73.94 142 VAL A O 1
ATOM 1190 N N . TYR A 1 143 ? 5.097 -0.386 -21.894 1.00 78.25 143 TYR A N 1
ATOM 1191 C CA . TYR A 1 143 ? 5.387 -0.036 -20.509 1.00 78.25 143 TYR A CA 1
ATOM 1192 C C . TYR A 1 143 ? 4.101 0.142 -19.709 1.00 78.25 143 TYR A C 1
ATOM 1194 O O . TYR A 1 143 ? 4.002 -0.352 -18.593 1.00 78.25 143 TYR A O 1
ATOM 1202 N N . VAL A 1 144 ? 3.087 0.778 -20.302 1.00 80.50 144 VAL A N 1
ATOM 1203 C CA . VAL A 1 144 ? 1.760 0.917 -19.686 1.00 80.50 144 VAL A CA 1
ATOM 1204 C C . VAL A 1 144 ? 1.114 -0.452 -19.464 1.00 80.50 144 VAL A C 1
ATOM 1206 O O . VAL A 1 144 ? 0.592 -0.710 -18.385 1.00 80.50 144 VAL A O 1
ATOM 1209 N N . TYR A 1 145 ? 1.196 -1.351 -20.444 1.00 79.88 145 TYR A N 1
ATOM 1210 C CA . TYR A 1 145 ? 0.718 -2.725 -20.330 1.00 79.88 145 TYR A CA 1
ATOM 1211 C C . TYR A 1 145 ? 1.443 -3.472 -19.208 1.00 79.88 145 TYR A C 1
ATOM 1213 O O . TYR A 1 145 ? 0.786 -4.052 -18.353 1.00 79.88 145 TYR A O 1
ATOM 1221 N N . ALA A 1 146 ? 2.776 -3.398 -19.149 1.00 80.12 146 ALA A N 1
ATOM 1222 C CA . ALA A 1 146 ? 3.553 -4.053 -18.100 1.00 80.12 146 ALA A CA 1
ATOM 1223 C C . ALA A 1 146 ? 3.210 -3.521 -16.695 1.00 80.12 146 ALA A C 1
ATOM 1225 O O . ALA A 1 146 ? 3.035 -4.319 -15.775 1.00 80.12 146 ALA A O 1
ATOM 1226 N N . LEU A 1 147 ? 3.046 -2.199 -16.543 1.00 83.88 147 LEU A N 1
ATOM 1227 C CA . LEU A 1 147 ? 2.583 -1.580 -15.294 1.00 83.88 147 LEU A CA 1
ATOM 1228 C C . LEU A 1 147 ? 1.187 -2.096 -14.904 1.00 83.88 147 LEU A C 1
ATOM 1230 O O . LEU A 1 147 ? 0.970 -2.470 -13.753 1.00 83.88 147 LEU A O 1
ATOM 1234 N N . LEU A 1 148 ? 0.246 -2.148 -15.856 1.00 82.56 148 LEU A N 1
ATOM 1235 C CA . LEU A 1 148 ? -1.122 -2.624 -15.624 1.00 82.56 148 LEU A CA 1
ATOM 1236 C C . LEU A 1 148 ? -1.168 -4.115 -15.280 1.00 82.56 148 LEU A C 1
ATOM 1238 O O . LEU A 1 148 ? -1.884 -4.496 -14.360 1.00 82.56 148 LEU A O 1
ATOM 1242 N N . THR A 1 149 ? -0.403 -4.961 -15.968 1.00 82.50 149 THR A N 1
ATOM 1243 C CA . THR A 1 149 ? -0.329 -6.395 -15.659 1.00 82.50 149 THR A CA 1
ATOM 1244 C C . THR A 1 149 ? 0.225 -6.607 -14.258 1.00 82.50 149 THR A C 1
ATOM 1246 O O . THR A 1 149 ? -0.406 -7.274 -13.443 1.00 82.50 149 THR A O 1
ATOM 1249 N N . ASN A 1 150 ? 1.339 -5.951 -13.925 1.00 82.44 150 ASN A N 1
ATOM 1250 C CA . ASN A 1 150 ? 1.952 -6.069 -12.605 1.00 82.44 150 ASN A CA 1
ATOM 1251 C C . ASN A 1 150 ? 1.031 -5.579 -11.476 1.00 82.44 150 ASN A C 1
ATOM 1253 O O . ASN A 1 150 ? 1.055 -6.123 -10.367 1.00 82.44 150 ASN A O 1
ATOM 1257 N N . PHE A 1 151 ? 0.207 -4.579 -11.786 1.00 81.38 151 PHE A N 1
ATOM 1258 C CA . PHE A 1 151 ? -0.855 -4.053 -10.942 1.00 81.38 151 PHE A CA 1
ATOM 1259 C C . PHE A 1 151 ? -2.025 -5.032 -10.759 1.00 81.38 151 PHE A C 1
ATOM 1261 O O . PHE A 1 151 ? -2.463 -5.266 -9.633 1.00 81.38 151 PHE A O 1
ATOM 1268 N N . PHE A 1 152 ? -2.547 -5.626 -11.834 1.00 82.75 152 PHE A N 1
ATOM 1269 C CA . PHE A 1 152 ? -3.636 -6.601 -11.724 1.00 82.75 152 PHE A CA 1
ATOM 1270 C C . PHE A 1 152 ? -3.177 -7.874 -11.013 1.00 82.75 152 PHE A C 1
ATOM 1272 O O . PHE A 1 152 ? -3.930 -8.422 -10.208 1.00 82.75 152 PHE A O 1
ATOM 1279 N N . ASP A 1 153 ? -1.922 -8.278 -11.215 1.00 80.12 153 ASP A N 1
ATOM 1280 C CA . ASP A 1 153 ? -1.294 -9.348 -10.445 1.00 80.12 153 ASP A CA 1
ATOM 1281 C C . ASP A 1 153 ? -1.257 -9.003 -8.955 1.00 80.12 153 ASP A C 1
ATOM 1283 O O . ASP A 1 153 ? -1.595 -9.837 -8.117 1.00 80.12 153 ASP A O 1
ATOM 1287 N N . PHE A 1 154 ? -0.903 -7.765 -8.598 1.00 77.88 154 PHE A N 1
ATOM 1288 C CA . PHE A 1 154 ? -0.922 -7.296 -7.211 1.00 77.88 154 PHE A CA 1
ATOM 1289 C C . PHE A 1 154 ? -2.326 -7.366 -6.581 1.00 77.88 154 PHE A C 1
ATOM 1291 O O . PHE A 1 154 ? -2.457 -7.766 -5.425 1.00 77.88 154 PHE A O 1
ATOM 1298 N N . LEU A 1 155 ? -3.379 -7.045 -7.339 1.00 77.75 155 LEU A N 1
ATOM 1299 C CA . LEU A 1 155 ? -4.774 -7.115 -6.882 1.00 77.75 155 LEU A CA 1
ATOM 1300 C C . LEU A 1 155 ? -5.377 -8.528 -6.874 1.00 77.75 155 LEU A C 1
ATOM 1302 O O . LEU A 1 155 ? -6.545 -8.687 -6.511 1.00 77.75 155 LEU A O 1
ATOM 1306 N N . ASN A 1 156 ? -4.626 -9.553 -7.278 1.00 79.69 156 ASN A N 1
ATOM 1307 C CA . ASN A 1 156 ? -5.132 -10.919 -7.306 1.00 79.69 156 ASN A CA 1
ATOM 1308 C C . ASN A 1 156 ? -5.551 -11.389 -5.896 1.00 79.69 156 ASN A C 1
ATOM 1310 O O . ASN A 1 156 ? -4.915 -11.073 -4.893 1.00 79.69 156 ASN A O 1
ATOM 1314 N N . LEU A 1 157 ?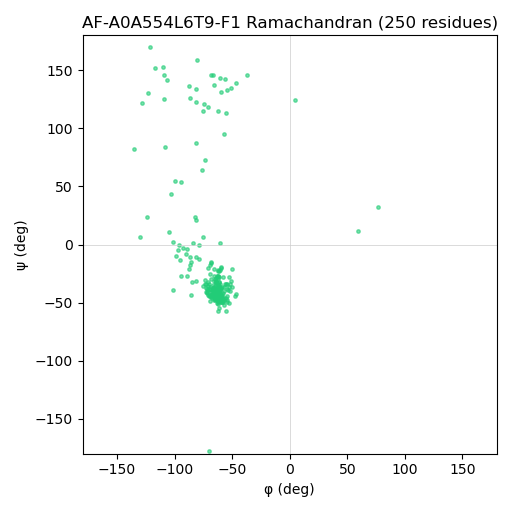 -6.622 -12.180 -5.815 1.00 69.88 157 LEU A N 1
ATOM 1315 C CA . LEU A 1 157 ? -7.202 -12.673 -4.562 1.00 69.88 157 LEU A CA 1
ATOM 1316 C C . LEU A 1 157 ? -6.204 -13.445 -3.700 1.00 69.88 157 LEU A C 1
ATOM 1318 O O . LEU A 1 157 ? -6.206 -13.259 -2.488 1.00 69.88 157 LEU A O 1
ATOM 1322 N N . LYS A 1 158 ? -5.353 -14.276 -4.317 1.00 73.38 158 LYS A N 1
ATOM 1323 C CA . LYS A 1 158 ? -4.292 -15.017 -3.614 1.00 73.38 158 LYS A CA 1
ATOM 1324 C C . LYS A 1 158 ? -3.366 -14.058 -2.865 1.00 73.38 158 LYS A C 1
ATOM 1326 O O . LYS A 1 158 ? -3.197 -14.149 -1.659 1.00 73.38 158 LYS A O 1
ATOM 1331 N N . ASN A 1 159 ? -2.880 -13.073 -3.603 1.00 69.12 159 ASN A N 1
ATOM 1332 C CA . ASN A 1 159 ? -2.005 -12.022 -3.122 1.00 69.12 159 ASN A CA 1
ATOM 1333 C C . ASN A 1 159 ? -2.653 -11.202 -1.995 1.00 69.12 159 ASN A C 1
ATOM 1335 O O . ASN A 1 159 ? -2.072 -11.066 -0.926 1.00 69.12 159 ASN A O 1
ATOM 1339 N N . LEU A 1 160 ? -3.891 -10.732 -2.181 1.00 67.38 160 LEU A N 1
ATOM 1340 C CA . LEU A 1 160 ? -4.632 -9.997 -1.146 1.00 67.38 160 LEU A CA 1
ATOM 1341 C C . LEU A 1 160 ? -4.856 -10.821 0.130 1.00 67.38 160 LEU A C 1
ATOM 1343 O O . LEU A 1 160 ? -4.815 -10.272 1.232 1.00 67.38 160 LEU A O 1
ATOM 1347 N N . TYR A 1 161 ? -5.101 -12.121 -0.025 1.00 65.31 161 TYR A N 1
ATOM 1348 C CA . TYR A 1 161 ? -5.340 -13.050 1.069 1.00 65.31 161 TYR A CA 1
ATOM 1349 C C . TYR A 1 161 ? -4.080 -13.364 1.893 1.00 65.31 161 TYR A C 1
ATOM 1351 O O . TYR A 1 161 ? -4.165 -13.432 3.121 1.00 65.31 161 TYR A O 1
ATOM 1359 N N . ASP A 1 162 ? -2.919 -13.496 1.249 1.00 61.53 162 ASP A N 1
ATOM 1360 C CA . ASP A 1 162 ? -1.647 -13.793 1.925 1.00 61.53 162 ASP A CA 1
ATOM 1361 C C . ASP A 1 162 ? -1.232 -12.680 2.919 1.00 61.53 162 ASP A C 1
ATOM 1363 O O . ASP A 1 162 ? -0.518 -12.928 3.890 1.00 61.53 162 ASP A O 1
ATOM 1367 N N . ILE A 1 163 ? -1.731 -11.452 2.732 1.00 57.88 163 ILE A N 1
ATOM 1368 C CA . ILE A 1 163 ? -1.388 -10.266 3.547 1.00 57.88 163 ILE A CA 1
ATOM 1369 C C . ILE A 1 163 ? -2.473 -9.942 4.566 1.00 57.88 163 ILE A C 1
ATOM 1371 O O . ILE A 1 163 ? -2.206 -9.472 5.672 1.00 57.88 163 ILE A O 1
ATOM 1375 N N . LEU A 1 164 ? -3.727 -10.092 4.155 1.00 62.97 164 LEU A N 1
ATOM 1376 C CA . LEU A 1 164 ? -4.903 -9.748 4.926 1.00 62.97 164 LEU A CA 1
ATOM 1377 C C . LEU A 1 164 ? -5.793 -10.973 4.916 1.00 62.97 164 LEU A C 1
ATOM 1379 O O . LEU A 1 164 ? -6.260 -11.393 3.862 1.00 62.97 164 LEU A O 1
ATOM 1383 N N . LEU A 1 165 ? -6.116 -11.490 6.104 1.00 68.38 165 LEU A N 1
ATOM 1384 C CA . LEU A 1 165 ? -7.167 -12.497 6.225 1.00 68.38 165 LEU A CA 1
ATOM 1385 C C . LEU A 1 165 ? -8.386 -12.026 5.418 1.00 68.38 165 LEU A C 1
ATOM 1387 O O . LEU A 1 165 ? -8.746 -10.848 5.487 1.00 68.38 165 LEU A O 1
ATOM 1391 N N . LEU A 1 166 ? -9.057 -12.922 4.690 1.00 69.50 166 LEU A N 1
ATOM 1392 C CA . LEU A 1 166 ? -10.297 -12.585 3.967 1.00 69.50 166 LEU A CA 1
ATOM 1393 C C . LEU A 1 166 ? -11.311 -11.899 4.898 1.00 69.50 166 LEU A C 1
ATOM 1395 O O . LEU A 1 166 ? -12.039 -10.992 4.492 1.00 69.50 166 LEU A O 1
ATOM 1399 N N . ALA A 1 167 ? -11.286 -12.269 6.181 1.00 71.00 167 ALA A N 1
ATOM 1400 C CA . ALA A 1 167 ? -12.034 -11.610 7.243 1.00 71.00 167 ALA A CA 1
ATOM 1401 C C . ALA A 1 167 ? -11.773 -10.097 7.365 1.00 71.00 167 ALA A C 1
ATOM 1403 O O . ALA A 1 167 ? -12.705 -9.370 7.692 1.00 71.00 167 ALA A O 1
ATOM 1404 N N . ASN A 1 168 ? -10.559 -9.614 7.087 1.00 76.19 168 ASN A N 1
ATOM 1405 C CA . ASN A 1 168 ? -10.154 -8.206 7.156 1.00 76.19 168 ASN A CA 1
ATOM 1406 C C . ASN A 1 168 ? -10.554 -7.410 5.909 1.00 76.19 168 ASN A C 1
ATOM 1408 O O . ASN A 1 168 ? -10.875 -6.225 6.016 1.00 76.19 168 ASN A O 1
ATOM 1412 N N . LEU A 1 169 ? -10.588 -8.047 4.735 1.00 78.88 169 LEU A N 1
ATOM 1413 C CA . LEU A 1 169 ? -11.036 -7.399 3.496 1.00 78.88 169 LEU A CA 1
ATOM 1414 C C . LEU A 1 169 ? -12.503 -6.948 3.596 1.00 78.88 169 LEU A C 1
ATOM 1416 O O . LEU A 1 169 ? -12.884 -5.897 3.073 1.00 78.88 169 LEU A O 1
ATOM 1420 N N . TYR A 1 170 ? -13.325 -7.688 4.343 1.00 81.06 170 TYR A N 1
ATOM 1421 C CA . TYR A 1 170 ? -14.727 -7.343 4.563 1.00 81.06 170 TYR A CA 1
ATOM 1422 C C . TYR A 1 170 ? -14.939 -6.001 5.303 1.00 81.06 170 TYR A C 1
ATOM 1424 O O . TYR A 1 170 ? -15.567 -5.107 4.738 1.00 81.06 170 TYR A O 1
ATOM 1432 N N . PRO A 1 171 ? -14.410 -5.760 6.518 1.00 80.12 171 PRO A N 1
ATOM 1433 C CA . PRO A 1 171 ? -14.510 -4.451 7.151 1.00 80.12 171 PRO A CA 1
ATOM 1434 C C . PRO A 1 171 ? -13.761 -3.360 6.370 1.00 80.12 171 PRO A C 1
ATOM 1436 O O . PRO A 1 171 ? -14.252 -2.236 6.341 1.00 80.12 171 PRO A O 1
ATOM 1439 N N . ILE A 1 172 ? -12.648 -3.651 5.680 1.00 84.44 172 ILE A N 1
ATOM 1440 C CA . ILE A 1 172 ? -11.966 -2.652 4.831 1.00 84.44 172 ILE A CA 1
ATOM 1441 C C . ILE A 1 172 ? -12.892 -2.150 3.718 1.00 84.44 172 ILE A C 1
ATOM 1443 O O . ILE A 1 172 ? -13.035 -0.940 3.543 1.00 84.44 172 ILE A O 1
ATOM 1447 N N . SER A 1 173 ? -13.560 -3.058 3.001 1.00 85.44 173 SER A N 1
ATOM 1448 C CA . SER A 1 173 ? -14.481 -2.700 1.912 1.00 85.44 173 SER A CA 1
ATOM 1449 C C . SER A 1 173 ? -15.682 -1.885 2.402 1.00 85.44 173 SER A C 1
ATOM 1451 O O . SER A 1 173 ? -16.015 -0.862 1.799 1.00 85.44 173 SER A O 1
ATOM 1453 N N . ILE A 1 174 ? -16.284 -2.248 3.542 1.00 85.38 174 ILE A N 1
ATOM 1454 C CA . ILE A 1 174 ? -17.352 -1.434 4.145 1.00 85.38 174 ILE A CA 1
ATOM 1455 C C . ILE A 1 174 ? -16.820 -0.071 4.612 1.00 85.38 174 ILE A C 1
ATOM 1457 O O . ILE A 1 174 ? -17.496 0.947 4.454 1.00 85.38 174 ILE A O 1
ATOM 1461 N N . GLY A 1 175 ? -15.619 -0.038 5.191 1.00 85.19 175 GLY A N 1
ATOM 1462 C CA . GLY A 1 175 ? -14.947 1.195 5.591 1.00 85.19 175 GLY A CA 1
ATOM 1463 C C . GLY A 1 175 ? -14.757 2.137 4.405 1.00 85.19 175 GLY A C 1
ATOM 1464 O O . GLY A 1 175 ? -15.137 3.302 4.490 1.00 85.19 175 GLY A O 1
ATOM 1465 N N . LEU A 1 176 ? -14.261 1.622 3.276 1.00 87.00 176 LEU A N 1
ATOM 1466 C CA . LEU A 1 176 ? -14.088 2.389 2.042 1.00 87.00 176 LEU A CA 1
ATOM 1467 C C . LEU A 1 176 ? -15.428 2.937 1.551 1.00 87.00 176 LEU A C 1
ATOM 1469 O O . LEU A 1 176 ? -15.542 4.138 1.314 1.00 87.00 176 LEU A O 1
ATOM 1473 N N . TYR A 1 177 ? -16.463 2.094 1.481 1.00 87.69 177 TYR A N 1
ATOM 1474 C CA . TYR A 1 177 ? -17.809 2.522 1.092 1.00 87.69 177 TYR A CA 1
ATOM 1475 C C . TYR A 1 177 ? -18.323 3.682 1.960 1.00 87.69 177 TYR A C 1
ATOM 1477 O O . TYR A 1 177 ? -18.835 4.675 1.441 1.00 87.69 177 TYR A O 1
ATOM 1485 N N . LYS A 1 178 ? -18.132 3.610 3.283 1.00 83.19 178 LYS A N 1
ATOM 1486 C CA . LYS A 1 178 ? -18.509 4.692 4.204 1.00 83.19 178 LYS A CA 1
ATOM 1487 C C . LYS A 1 178 ? -17.721 5.978 3.975 1.00 83.19 178 LYS A C 1
ATOM 1489 O O . LYS A 1 178 ? -18.301 7.050 4.070 1.00 83.19 178 LYS A O 1
ATOM 1494 N N . ILE A 1 179 ? -16.432 5.899 3.657 1.00 84.00 179 ILE A N 1
ATOM 1495 C CA . ILE A 1 179 ? -15.623 7.091 3.361 1.00 84.00 179 ILE A CA 1
ATOM 1496 C C . ILE A 1 179 ? -16.074 7.760 2.070 1.00 84.00 179 ILE A C 1
ATOM 1498 O O . ILE A 1 179 ? -16.161 8.981 2.020 1.00 84.00 179 ILE A O 1
ATOM 1502 N N . PHE A 1 180 ? -16.393 6.988 1.033 1.00 80.94 180 PHE A N 1
ATOM 1503 C CA . PHE A 1 180 ? -16.861 7.561 -0.230 1.00 80.94 180 PHE A CA 1
ATOM 1504 C C . PHE A 1 180 ? -18.270 8.157 -0.138 1.00 80.94 180 PHE A C 1
ATOM 1506 O O . PHE A 1 180 ? -18.616 9.013 -0.952 1.00 80.94 180 PHE A O 1
ATOM 1513 N N . THR A 1 181 ? -19.050 7.744 0.863 1.00 81.75 181 THR A N 1
ATOM 1514 C CA . THR A 1 181 ? -20.407 8.240 1.135 1.00 81.75 181 THR A CA 1
ATOM 1515 C C . THR A 1 181 ? -20.468 9.302 2.245 1.00 81.75 181 THR A C 1
ATOM 1517 O O . THR A 1 181 ? -21.504 9.943 2.407 1.00 81.75 181 THR A O 1
ATOM 1520 N N . GLN A 1 182 ? -19.383 9.537 2.996 1.00 69.62 182 GLN A N 1
ATOM 1521 C CA . GLN A 1 182 ? -19.297 10.519 4.091 1.00 69.62 182 GLN A CA 1
ATOM 1522 C C . GLN A 1 182 ? -18.187 11.568 3.853 1.00 69.62 182 GLN A C 1
ATOM 1524 O O . GLN A 1 182 ? -17.408 11.466 2.918 1.00 69.62 182 GLN A O 1
ATOM 1529 N N . LYS A 1 183 ? -18.172 12.618 4.693 1.00 60.91 183 LYS A N 1
ATOM 1530 C CA . LYS A 1 183 ? -17.238 13.771 4.781 1.00 60.91 183 LYS A CA 1
ATOM 1531 C C . LYS A 1 183 ? -16.121 13.912 3.720 1.00 60.91 183 LYS A C 1
ATOM 1533 O O . LYS A 1 183 ? -15.191 13.117 3.630 1.00 60.91 183 LYS A O 1
ATOM 1538 N N . GLN A 1 184 ? -16.111 15.080 3.075 1.00 66.69 184 GLN A N 1
ATOM 1539 C CA . GLN A 1 184 ? -15.170 15.500 2.025 1.00 66.69 184 GLN A CA 1
ATOM 1540 C C . GLN A 1 184 ? -13.693 15.585 2.474 1.00 66.69 184 GLN A C 1
ATOM 1542 O O . GLN A 1 184 ? -12.802 15.355 1.661 1.00 66.69 184 GLN A O 1
ATOM 1547 N N . GLU A 1 185 ? -13.426 15.856 3.759 1.00 68.62 185 GLU A N 1
ATOM 1548 C CA . GLU A 1 185 ? -12.076 16.137 4.291 1.00 68.62 185 GLU A CA 1
ATOM 1549 C C . GLU A 1 185 ? -11.100 14.954 4.221 1.00 68.62 185 GLU A C 1
ATOM 1551 O O . GLU A 1 185 ? -9.909 15.150 3.979 1.00 68.62 185 GLU A O 1
ATOM 1556 N N . LEU A 1 186 ? -11.591 13.731 4.449 1.00 74.31 186 LEU A N 1
ATOM 1557 C CA . LEU A 1 186 ? -10.755 12.529 4.449 1.00 74.31 186 LEU A CA 1
ATOM 1558 C C . LEU A 1 186 ? -10.648 11.917 3.054 1.00 74.31 186 LEU A C 1
ATOM 1560 O O . LEU A 1 186 ? -9.629 11.312 2.735 1.00 74.31 186 LEU A O 1
ATOM 1564 N N . LYS A 1 187 ? -11.654 12.115 2.196 1.00 82.19 187 LYS A N 1
ATOM 1565 C CA . LYS A 1 187 ? -11.713 11.533 0.850 1.00 82.19 187 LYS A CA 1
ATOM 1566 C C . LYS A 1 187 ? -10.446 11.807 0.031 1.00 82.19 187 LYS A C 1
ATOM 1568 O O . LYS A 1 187 ? -9.970 10.904 -0.650 1.00 82.19 187 LYS A O 1
ATOM 1573 N N . SER A 1 188 ? -9.883 13.013 0.130 1.00 82.31 188 SER A N 1
ATOM 1574 C CA . SER A 1 188 ? -8.627 13.380 -0.537 1.00 82.31 188 SER A CA 1
ATOM 1575 C C . SER A 1 188 ? -7.447 12.532 -0.061 1.00 82.31 188 SER A C 1
ATOM 1577 O O . SER A 1 188 ? -6.727 11.998 -0.896 1.00 82.31 188 SER A O 1
ATOM 1579 N N . ILE A 1 189 ? -7.286 12.331 1.252 1.00 83.50 189 ILE A N 1
ATOM 1580 C CA . ILE A 1 189 ? -6.224 11.483 1.815 1.00 83.50 189 ILE A CA 1
ATOM 1581 C C . ILE A 1 189 ? -6.344 10.061 1.274 1.00 83.50 189 ILE A C 1
ATOM 1583 O O . ILE A 1 189 ? -5.347 9.501 0.827 1.00 83.50 189 ILE A O 1
ATOM 1587 N N . PHE A 1 190 ? -7.544 9.474 1.298 1.00 84.19 190 PHE A N 1
ATOM 1588 C CA . PHE A 1 190 ? -7.751 8.095 0.841 1.00 84.19 190 PHE A CA 1
ATOM 1589 C C . PHE A 1 190 ? -7.498 7.952 -0.659 1.00 84.19 190 PHE A C 1
ATOM 1591 O O . PHE A 1 190 ? -6.816 7.015 -1.062 1.00 84.19 190 PHE A O 1
ATOM 1598 N N . LEU A 1 191 ? -7.981 8.895 -1.474 1.00 85.00 191 LEU A N 1
ATOM 1599 C CA . LEU A 1 191 ? -7.732 8.900 -2.916 1.00 85.00 191 LEU A CA 1
ATOM 1600 C C . LEU A 1 191 ? -6.246 9.052 -3.239 1.00 85.00 191 LEU A C 1
ATOM 1602 O O . LEU A 1 191 ? -5.724 8.272 -4.027 1.00 85.00 191 LEU A O 1
ATOM 1606 N N . VAL A 1 192 ? -5.560 10.011 -2.613 1.00 87.38 192 VAL A N 1
ATOM 1607 C CA . VAL A 1 192 ? -4.117 10.227 -2.800 1.00 87.38 192 VAL A CA 1
ATOM 1608 C C . VAL A 1 192 ? -3.336 8.987 -2.373 1.00 87.38 192 VAL A C 1
ATOM 1610 O O . VAL A 1 192 ? -2.489 8.510 -3.120 1.00 87.38 192 VAL A O 1
ATOM 1613 N N . SER A 1 193 ? -3.667 8.426 -1.209 1.00 87.69 193 SER A N 1
ATOM 1614 C CA . SER A 1 193 ? -3.020 7.219 -0.689 1.00 87.69 193 SER A CA 1
ATOM 1615 C C . SER A 1 193 ? -3.186 6.039 -1.641 1.00 87.69 193 SER A C 1
ATOM 1617 O O . SER A 1 193 ? -2.213 5.374 -1.978 1.00 87.69 193 SER A O 1
ATOM 1619 N N . PHE A 1 194 ? -4.411 5.821 -2.124 1.00 83.50 194 PHE A N 1
ATOM 1620 C CA . PHE A 1 194 ? -4.716 4.761 -3.075 1.00 83.50 194 PHE A CA 1
ATOM 1621 C C . PHE A 1 194 ? -3.978 4.962 -4.399 1.00 83.50 194 PHE A C 1
ATOM 1623 O O . PHE A 1 194 ? -3.298 4.049 -4.846 1.00 83.50 194 PHE A O 1
ATOM 1630 N N . LEU A 1 195 ? -4.046 6.156 -4.998 1.00 87.19 195 LEU A N 1
ATOM 1631 C CA . LEU A 1 195 ? -3.392 6.457 -6.276 1.00 87.19 195 LEU A CA 1
ATOM 1632 C C . LEU A 1 195 ? -1.877 6.248 -6.220 1.00 87.19 195 LEU A C 1
ATOM 1634 O O . LEU A 1 195 ? -1.305 5.680 -7.145 1.00 87.19 195 LEU A O 1
ATOM 1638 N N . ILE A 1 196 ? -1.231 6.678 -5.138 1.00 89.00 196 ILE A N 1
ATOM 1639 C CA . ILE A 1 196 ? 0.224 6.560 -5.001 1.00 89.00 196 ILE A CA 1
ATOM 1640 C C . ILE A 1 196 ? 0.629 5.113 -4.809 1.00 89.00 196 ILE A C 1
ATOM 1642 O O . ILE A 1 196 ? 1.539 4.648 -5.483 1.00 89.00 196 ILE A O 1
ATOM 1646 N N . THR A 1 197 ? -0.081 4.385 -3.955 1.00 81.75 197 THR A N 1
ATOM 1647 C CA . THR A 1 197 ? 0.142 2.953 -3.785 1.00 81.75 197 THR A CA 1
ATOM 1648 C C . THR A 1 197 ? -0.118 2.172 -5.073 1.00 81.75 197 THR A C 1
ATOM 1650 O O . THR A 1 197 ? 0.652 1.266 -5.395 1.00 81.75 197 THR A O 1
ATOM 1653 N N . MET A 1 198 ? -1.141 2.540 -5.853 1.00 78.19 198 MET A N 1
ATOM 1654 C CA . MET A 1 198 ? -1.379 1.950 -7.175 1.00 78.19 198 MET A CA 1
ATOM 1655 C C . MET A 1 198 ? -0.205 2.213 -8.118 1.00 78.19 198 MET A C 1
ATOM 1657 O O . MET A 1 198 ? 0.240 1.312 -8.821 1.00 78.19 198 MET A O 1
ATOM 1661 N N . LEU A 1 199 ? 0.330 3.431 -8.108 1.00 85.25 199 LEU A N 1
ATOM 1662 C CA . LEU A 1 199 ? 1.450 3.798 -8.961 1.00 85.25 199 LEU A CA 1
ATOM 1663 C C . LEU A 1 199 ? 2.739 3.069 -8.551 1.00 85.25 199 LEU A C 1
ATOM 1665 O O . LEU A 1 199 ? 3.437 2.547 -9.414 1.00 85.25 199 LEU A O 1
ATOM 1669 N N . THR A 1 200 ? 3.044 2.979 -7.254 1.00 86.31 200 THR A N 1
ATOM 1670 C CA . THR A 1 200 ? 4.274 2.330 -6.773 1.00 86.31 200 THR A CA 1
ATOM 1671 C C . THR A 1 200 ? 4.228 0.810 -6.913 1.00 86.31 200 THR A C 1
ATOM 1673 O O . THR A 1 200 ? 5.209 0.223 -7.359 1.00 86.31 200 THR A O 1
ATOM 1676 N N . SER A 1 201 ? 3.088 0.170 -6.625 1.00 80.19 201 SER A N 1
ATOM 1677 C CA . SER A 1 201 ? 2.904 -1.277 -6.859 1.00 80.19 201 SER A CA 1
ATOM 1678 C C . SER A 1 201 ? 2.965 -1.637 -8.343 1.00 80.19 201 SER A C 1
ATOM 1680 O O . SER A 1 201 ? 3.459 -2.700 -8.712 1.00 80.19 201 SER A O 1
ATOM 1682 N N . GLY A 1 202 ? 2.517 -0.725 -9.208 1.00 82.69 202 GLY A N 1
ATOM 1683 C CA . GLY A 1 202 ? 2.643 -0.862 -10.648 1.00 82.69 202 GLY A CA 1
ATOM 1684 C C . GLY A 1 202 ? 4.091 -0.907 -11.123 1.00 82.69 202 GLY A C 1
ATOM 1685 O O . GLY A 1 202 ? 4.309 -1.518 -12.149 1.00 82.69 202 GLY A O 1
ATOM 1686 N N . ILE A 1 203 ? 5.059 -0.315 -10.412 1.00 84.25 203 ILE A N 1
ATOM 1687 C CA . ILE A 1 203 ? 6.475 -0.202 -10.828 1.00 84.25 203 ILE A CA 1
ATOM 1688 C C . ILE A 1 203 ? 7.356 -1.332 -10.256 1.00 84.25 203 ILE A C 1
ATOM 1690 O O . ILE A 1 203 ? 8.378 -1.679 -10.854 1.00 84.25 203 ILE A O 1
ATOM 1694 N N . ASP A 1 204 ? 6.966 -1.892 -9.112 1.00 80.50 204 ASP A N 1
ATOM 1695 C CA . ASP A 1 204 ? 7.763 -2.810 -8.292 1.00 80.50 204 ASP A CA 1
ATOM 1696 C C . ASP A 1 204 ? 7.631 -4.287 -8.728 1.00 80.50 204 ASP A C 1
ATOM 1698 O O . ASP A 1 204 ? 6.523 -4.830 -8.813 1.00 80.50 204 ASP A O 1
ATOM 1702 N N . ARG A 1 205 ? 8.759 -4.961 -8.998 1.00 76.94 205 ARG A N 1
ATOM 1703 C CA . ARG A 1 205 ? 8.830 -6.411 -9.275 1.00 76.94 205 ARG A CA 1
ATOM 1704 C C . ARG A 1 205 ? 9.179 -7.265 -8.058 1.00 76.94 205 ARG A C 1
ATOM 1706 O O . ARG A 1 205 ? 9.257 -8.486 -8.212 1.00 76.94 205 ARG A O 1
ATOM 1713 N N . SER A 1 206 ? 9.387 -6.667 -6.890 1.00 73.81 206 SER A N 1
ATOM 1714 C CA . SER A 1 206 ? 9.679 -7.404 -5.668 1.00 73.81 206 SER A CA 1
ATOM 1715 C C . SER A 1 206 ? 8.641 -8.513 -5.466 1.00 73.81 206 SER A C 1
ATOM 1717 O O . SER A 1 206 ? 7.443 -8.269 -5.639 1.00 73.81 206 SER A O 1
ATOM 1719 N N . PRO A 1 207 ? 9.056 -9.742 -5.108 1.00 66.50 207 PRO A N 1
ATOM 1720 C CA . PRO A 1 207 ? 8.112 -10.806 -4.774 1.00 66.50 207 PRO A CA 1
ATOM 1721 C C . PRO A 1 207 ? 7.189 -10.389 -3.619 1.00 66.50 207 PRO A C 1
ATOM 1723 O O . PRO A 1 207 ? 6.026 -10.784 -3.589 1.00 66.50 207 PRO A O 1
ATOM 1726 N N . ASP A 1 208 ? 7.669 -9.502 -2.743 1.00 67.44 208 ASP A N 1
ATOM 1727 C CA . ASP A 1 208 ? 6.920 -8.941 -1.626 1.00 67.44 208 ASP A CA 1
ATOM 1728 C C . ASP A 1 208 ? 6.387 -7.534 -1.954 1.00 67.44 208 ASP A C 1
ATOM 1730 O O . ASP A 1 208 ? 6.591 -6.582 -1.193 1.00 67.44 208 ASP A O 1
ATOM 1734 N N . LYS A 1 209 ? 5.640 -7.389 -3.062 1.00 66.62 209 LYS A N 1
ATOM 1735 C CA . LYS A 1 209 ? 5.001 -6.115 -3.480 1.00 66.62 209 LYS A CA 1
ATOM 1736 C C . LYS A 1 209 ? 4.197 -5.437 -2.366 1.00 66.62 209 LYS A C 1
ATOM 1738 O O . LYS A 1 209 ? 3.926 -4.239 -2.411 1.00 66.62 209 LYS A O 1
ATOM 1743 N N . PHE A 1 210 ? 3.792 -6.194 -1.353 1.00 69.31 210 PHE A N 1
ATOM 1744 C CA . PHE A 1 210 ? 2.993 -5.737 -0.221 1.00 69.31 210 PHE A CA 1
ATOM 1745 C C . PHE A 1 210 ? 3.786 -4.981 0.841 1.00 69.31 210 PHE A C 1
ATOM 1747 O O . PHE A 1 210 ? 3.178 -4.278 1.646 1.00 69.31 210 PHE A O 1
ATOM 1754 N N . GLN A 1 211 ? 5.122 -5.004 0.811 1.00 70.25 211 GLN A N 1
ATOM 1755 C CA . GLN A 1 211 ? 5.917 -4.090 1.638 1.00 70.25 211 GLN A CA 1
ATOM 1756 C C . GLN A 1 211 ? 5.635 -2.623 1.263 1.00 70.25 211 GLN A C 1
ATOM 1758 O O . GLN A 1 211 ? 5.656 -1.744 2.127 1.00 70.25 211 GLN A O 1
ATOM 1763 N N . SER A 1 212 ? 5.244 -2.350 0.013 1.00 69.19 212 SER A N 1
ATOM 1764 C CA . SER A 1 212 ? 4.772 -1.029 -0.432 1.00 69.19 212 SER A CA 1
ATOM 1765 C C . SER A 1 212 ? 3.417 -0.607 0.172 1.00 69.19 212 SER A C 1
ATOM 1767 O O . SER A 1 212 ? 3.066 0.568 0.149 1.00 69.19 212 SER A O 1
ATOM 1769 N N . LEU A 1 213 ? 2.650 -1.532 0.766 1.00 75.19 213 LEU A N 1
ATOM 1770 C CA . LEU A 1 213 ? 1.409 -1.225 1.494 1.00 75.19 213 LEU A CA 1
ATOM 1771 C C . LEU A 1 213 ? 1.642 -0.851 2.952 1.00 75.19 213 LEU A C 1
ATOM 1773 O O . LEU A 1 213 ? 0.744 -0.326 3.612 1.00 75.19 213 LEU A O 1
ATOM 1777 N N . TYR A 1 214 ? 2.829 -1.130 3.475 1.00 77.38 214 TYR A N 1
ATOM 1778 C CA . TYR A 1 214 ? 3.095 -1.056 4.900 1.00 77.38 214 TYR A CA 1
ATOM 1779 C C . TYR A 1 214 ? 2.924 0.366 5.461 1.00 77.38 214 TYR A C 1
ATOM 1781 O O . TYR A 1 214 ? 2.387 0.547 6.557 1.00 77.38 214 TYR A O 1
ATOM 1789 N N . LEU A 1 215 ? 3.250 1.397 4.676 1.00 82.25 215 LEU A N 1
ATOM 1790 C CA . LEU A 1 215 ? 3.028 2.796 5.053 1.00 82.25 215 LEU A CA 1
ATOM 1791 C C . LEU A 1 215 ? 1.542 3.169 5.169 1.00 82.25 215 LEU A C 1
ATOM 1793 O O . LEU A 1 215 ? 1.206 4.126 5.864 1.00 82.25 215 LEU A O 1
ATOM 1797 N N . LEU A 1 216 ? 0.643 2.409 4.537 1.00 83.12 216 LEU A N 1
ATOM 1798 C CA . LEU A 1 216 ? -0.804 2.595 4.640 1.00 83.12 216 LEU A CA 1
ATOM 1799 C C . LEU A 1 216 ? -1.421 1.911 5.861 1.00 83.12 216 LEU A C 1
ATOM 1801 O O . LEU A 1 216 ? -2.629 2.022 6.066 1.00 83.12 216 LEU A O 1
ATOM 1805 N N . THR A 1 217 ? -0.635 1.250 6.713 1.00 80.44 217 THR A N 1
ATOM 1806 C CA . THR A 1 217 ? -1.142 0.600 7.935 1.00 80.44 217 THR A CA 1
ATOM 1807 C C . THR A 1 217 ? -2.083 1.500 8.760 1.00 80.44 217 THR A C 1
ATOM 1809 O O . THR A 1 217 ? -3.169 1.035 9.114 1.00 80.44 217 THR A O 1
ATOM 1812 N N . PRO A 1 218 ? -1.789 2.796 9.003 1.00 79.94 218 PRO A N 1
ATOM 1813 C CA . PRO A 1 218 ? -2.704 3.699 9.718 1.00 79.94 218 PRO A CA 1
ATOM 1814 C C . PRO A 1 218 ? -4.057 3.888 9.022 1.00 79.94 218 PRO A C 1
ATOM 1816 O O . PRO A 1 218 ? -5.108 3.955 9.664 1.00 79.94 218 PRO A O 1
ATOM 1819 N N . VAL A 1 219 ? -4.031 3.949 7.692 1.00 84.12 219 VAL A N 1
ATOM 1820 C CA . VAL A 1 219 ? -5.200 4.103 6.821 1.00 84.12 219 VAL A CA 1
ATOM 1821 C C . VAL A 1 219 ? -6.046 2.826 6.857 1.00 84.12 219 VAL A C 1
ATOM 1823 O O . VAL A 1 219 ? -7.263 2.898 7.036 1.00 84.12 219 VAL A O 1
ATOM 1826 N N . PHE A 1 220 ? -5.415 1.649 6.784 1.00 81.31 220 PHE A N 1
ATOM 1827 C CA . PHE A 1 220 ? -6.100 0.362 6.927 1.00 81.31 220 PHE A CA 1
ATOM 1828 C C . PHE A 1 220 ? -6.704 0.174 8.317 1.00 81.31 220 PHE A C 1
ATOM 1830 O O . PHE A 1 220 ? -7.857 -0.247 8.417 1.00 81.31 220 PHE A O 1
ATOM 1837 N N . ILE A 1 221 ? -5.984 0.554 9.380 1.00 79.31 221 ILE A N 1
ATOM 1838 C CA . ILE A 1 221 ? -6.509 0.568 10.753 1.00 79.31 221 ILE A CA 1
ATOM 1839 C C . ILE A 1 221 ? -7.811 1.369 10.798 1.00 79.31 221 ILE A C 1
ATOM 1841 O O . ILE A 1 221 ? -8.824 0.872 11.287 1.00 79.31 221 ILE A O 1
ATOM 1845 N N . TYR A 1 222 ? -7.817 2.586 10.251 1.00 80.44 222 TYR A N 1
ATOM 1846 C CA . TYR A 1 222 ? -9.019 3.414 10.229 1.00 80.44 222 TYR A CA 1
ATOM 1847 C C . TYR A 1 222 ? -10.192 2.744 9.505 1.00 80.44 222 TYR A C 1
ATOM 1849 O O . TYR A 1 222 ? -11.300 2.690 10.047 1.00 80.44 222 TYR A O 1
ATOM 1857 N N . LEU A 1 223 ? -9.945 2.214 8.305 1.00 82.00 223 LEU A N 1
ATOM 1858 C CA . LEU A 1 223 ? -10.957 1.559 7.474 1.00 82.00 223 LEU A CA 1
ATOM 1859 C C . LEU A 1 223 ? -11.574 0.351 8.169 1.00 82.00 223 LEU A C 1
ATOM 1861 O O . LEU A 1 223 ? -12.799 0.231 8.217 1.00 82.00 223 LEU A O 1
ATOM 1865 N N . ILE A 1 224 ? -10.733 -0.506 8.752 1.00 80.62 224 ILE A N 1
ATOM 1866 C CA . ILE A 1 224 ? -11.168 -1.686 9.497 1.00 80.62 224 ILE A CA 1
ATOM 1867 C C . ILE A 1 224 ? -12.099 -1.268 10.631 1.00 80.62 224 ILE A C 1
ATOM 1869 O O . ILE A 1 224 ? -13.181 -1.832 10.775 1.00 80.62 224 ILE A O 1
ATOM 1873 N N . ILE A 1 225 ? -11.722 -0.254 11.413 1.00 76.69 225 ILE A N 1
ATOM 1874 C CA . ILE A 1 225 ? -12.544 0.195 12.537 1.00 76.69 225 ILE A CA 1
ATOM 1875 C C . ILE A 1 225 ? -13.881 0.761 12.055 1.00 76.69 225 ILE A C 1
ATOM 1877 O O . ILE A 1 225 ? -14.934 0.429 12.605 1.00 76.69 225 ILE A O 1
ATOM 1881 N N . LEU A 1 226 ? -13.848 1.623 11.040 1.00 79.25 226 LEU A N 1
ATOM 1882 C CA . LEU A 1 226 ? -15.040 2.269 10.502 1.00 79.25 226 LEU A CA 1
ATOM 1883 C C . LEU A 1 226 ? -16.021 1.240 9.914 1.00 79.25 226 LEU A C 1
ATOM 1885 O O . LEU A 1 226 ? -17.238 1.337 10.119 1.00 79.25 226 LEU A O 1
ATOM 1889 N N . GLY A 1 227 ? -15.500 0.236 9.209 1.00 79.00 227 GLY A N 1
ATOM 1890 C CA . GLY A 1 227 ? -16.287 -0.849 8.636 1.00 79.00 227 GLY A CA 1
ATOM 1891 C C . GLY A 1 227 ? -16.812 -1.831 9.678 1.00 79.00 227 GLY A C 1
ATOM 1892 O O . GLY A 1 227 ? -17.990 -2.193 9.628 1.00 79.00 227 GLY A O 1
ATOM 1893 N N . ALA A 1 228 ? -15.999 -2.192 10.676 1.00 77.94 228 ALA A N 1
ATOM 1894 C CA . ALA A 1 228 ? -16.356 -3.134 11.741 1.00 77.94 228 ALA A CA 1
ATOM 1895 C C . ALA A 1 228 ? -17.576 -2.698 12.573 1.00 77.94 228 ALA A C 1
ATOM 1897 O O . ALA A 1 228 ? -18.231 -3.524 13.204 1.00 77.94 228 ALA A O 1
ATOM 1898 N N . GLN A 1 229 ? -17.944 -1.416 12.551 1.00 76.31 229 GLN A N 1
ATOM 1899 C CA . GLN A 1 229 ? -19.169 -0.930 13.195 1.00 76.31 229 GLN A CA 1
ATOM 1900 C C . GLN A 1 229 ? -20.462 -1.401 12.510 1.00 76.31 229 GLN A C 1
ATOM 1902 O O . GLN A 1 229 ? -21.531 -1.321 13.106 1.00 76.31 229 GLN A O 1
ATOM 1907 N N . SER A 1 230 ? -20.386 -1.856 11.260 1.00 78.69 230 SER A N 1
ATOM 1908 C CA . SER A 1 230 ? -21.546 -2.222 10.431 1.00 78.69 230 SER A CA 1
ATOM 1909 C C . SER A 1 230 ? -21.430 -3.600 9.784 1.00 78.69 230 SER A C 1
ATOM 1911 O O . SER A 1 230 ? -22.273 -3.953 8.965 1.00 78.69 230 SER A O 1
ATOM 1913 N N . ILE A 1 231 ? -20.397 -4.378 10.115 1.00 81.62 231 ILE A N 1
ATOM 1914 C CA . ILE A 1 231 ? -20.268 -5.748 9.609 1.00 81.62 231 ILE A CA 1
ATOM 1915 C C . ILE A 1 231 ? -21.352 -6.654 10.200 1.00 81.62 231 ILE A C 1
ATOM 1917 O O . ILE A 1 231 ? -21.713 -6.555 11.378 1.00 81.62 231 ILE A O 1
ATOM 1921 N N . ASN A 1 232 ? -21.808 -7.622 9.407 1.00 82.75 232 ASN A N 1
ATOM 1922 C CA . ASN A 1 232 ? -22.555 -8.752 9.941 1.00 82.75 232 ASN A CA 1
ATOM 1923 C C . ASN A 1 232 ? -21.585 -9.711 10.651 1.00 82.75 232 ASN A C 1
ATOM 1925 O O . ASN A 1 232 ? -20.734 -10.331 10.013 1.00 82.75 232 ASN A O 1
ATOM 1929 N N . LYS A 1 233 ? -21.733 -9.862 11.973 1.00 79.69 233 LYS A N 1
ATOM 1930 C CA . LYS A 1 233 ? -20.849 -10.698 12.806 1.00 79.69 233 LYS A CA 1
ATOM 1931 C C . LYS A 1 233 ? -20.810 -12.165 12.367 1.00 79.69 233 LYS A C 1
ATOM 1933 O O . LYS A 1 233 ? -19.749 -12.776 12.433 1.00 79.69 233 LYS A O 1
ATOM 1938 N N . LYS A 1 234 ? -21.941 -12.721 11.909 1.00 78.81 234 LYS A N 1
ATOM 1939 C CA . LYS A 1 234 ? -22.013 -14.116 11.441 1.00 78.81 234 LYS A CA 1
ATOM 1940 C C . LYS A 1 234 ? -21.189 -14.304 10.169 1.00 78.81 234 LYS A C 1
ATOM 1942 O O . LYS A 1 234 ? -20.409 -15.244 10.080 1.00 78.81 234 LYS A O 1
ATOM 1947 N N . LEU A 1 235 ? -21.327 -13.374 9.222 1.00 81.69 235 LEU A N 1
ATOM 1948 C CA . LEU A 1 235 ? -20.578 -13.402 7.966 1.00 81.69 235 LEU A CA 1
ATOM 1949 C C . LEU A 1 235 ? -19.079 -13.187 8.203 1.00 81.69 235 LEU A C 1
ATOM 1951 O O . LEU A 1 235 ? -18.264 -13.916 7.653 1.00 81.69 235 LEU A O 1
ATOM 1955 N N . TYR A 1 236 ? -18.716 -12.249 9.081 1.00 80.88 236 TYR A N 1
ATOM 1956 C CA . TYR A 1 236 ? -17.324 -12.035 9.476 1.00 80.88 236 TYR A CA 1
ATOM 1957 C C . TYR A 1 236 ? -16.698 -13.298 10.091 1.00 80.88 236 TYR A C 1
ATOM 1959 O O . TYR A 1 236 ? -15.598 -13.685 9.710 1.00 80.88 236 TYR A O 1
ATOM 1967 N N . PHE A 1 237 ? -17.406 -13.975 11.002 1.00 76.50 237 PHE A N 1
ATOM 1968 C CA . PHE A 1 237 ? -16.916 -15.211 11.614 1.00 76.50 237 PHE A CA 1
ATOM 1969 C C . PHE A 1 237 ? -16.757 -16.346 10.592 1.00 76.50 237 PHE A C 1
ATOM 1971 O O . PHE A 1 237 ? -15.755 -17.056 10.620 1.00 76.50 237 PHE A O 1
ATOM 1978 N N . ALA A 1 238 ? -17.692 -16.476 9.646 1.00 81.06 238 ALA A N 1
ATOM 1979 C CA . ALA A 1 238 ? -17.575 -17.437 8.550 1.00 81.06 238 ALA A CA 1
ATOM 1980 C C . ALA A 1 238 ? -16.347 -17.155 7.665 1.00 81.06 238 ALA A C 1
ATOM 1982 O O . ALA A 1 238 ? -15.578 -18.069 7.378 1.00 81.06 238 ALA A O 1
ATOM 1983 N N . LEU A 1 239 ? -16.115 -15.888 7.296 1.00 81.69 239 LEU A N 1
ATOM 1984 C CA . LEU A 1 239 ? -14.918 -15.477 6.554 1.00 81.69 239 LEU A CA 1
ATOM 1985 C C . LEU A 1 239 ? -13.632 -15.724 7.346 1.00 81.69 239 LEU A C 1
ATOM 1987 O O . LEU A 1 239 ? -12.613 -16.074 6.757 1.00 81.69 239 LEU A O 1
ATOM 1991 N N . TRP A 1 240 ? -13.663 -15.564 8.668 1.00 77.81 240 TRP A N 1
ATOM 1992 C CA . TRP A 1 240 ? -12.522 -15.843 9.536 1.00 77.81 240 TRP A CA 1
ATOM 1993 C C . TRP A 1 240 ? -12.186 -17.337 9.587 1.00 77.81 240 TRP A C 1
ATOM 1995 O O . TRP A 1 240 ? -11.031 -17.695 9.376 1.00 77.81 240 TRP A O 1
ATOM 2005 N N . ILE A 1 241 ? -13.184 -18.214 9.750 1.00 78.12 241 ILE A N 1
ATOM 2006 C CA . ILE A 1 241 ? -12.987 -19.672 9.661 1.00 78.12 241 ILE A CA 1
ATOM 2007 C C . ILE A 1 241 ? -12.441 -20.060 8.286 1.00 78.12 241 ILE A C 1
ATOM 2009 O O . ILE A 1 241 ? -11.478 -20.816 8.198 1.00 78.12 241 ILE A O 1
ATOM 2013 N N . LEU A 1 242 ? -13.023 -19.517 7.215 1.00 80.50 242 LEU A N 1
ATOM 2014 C CA . LEU A 1 242 ? -12.567 -19.775 5.851 1.00 80.50 242 LEU A CA 1
ATOM 2015 C C . LEU A 1 242 ? -11.122 -19.296 5.645 1.00 80.50 242 LEU A C 1
ATOM 2017 O O . LEU A 1 242 ? -10.324 -20.001 5.036 1.00 80.50 242 LEU A O 1
ATOM 2021 N N . SER A 1 243 ? -10.757 -18.153 6.235 1.00 74.44 243 SER A N 1
ATOM 2022 C CA . SER A 1 243 ? -9.378 -17.658 6.220 1.00 74.44 243 SER A CA 1
ATOM 2023 C C . SER A 1 243 ? -8.419 -18.617 6.922 1.00 74.44 243 SER A C 1
ATOM 2025 O O . SER A 1 243 ? -7.316 -18.814 6.436 1.00 74.44 243 SER A O 1
ATOM 2027 N N . ILE A 1 244 ? -8.816 -19.230 8.039 1.00 74.00 244 ILE A N 1
ATOM 2028 C CA . ILE A 1 244 ? -7.991 -20.226 8.742 1.00 74.00 244 ILE A CA 1
ATOM 2029 C C . ILE A 1 244 ? -7.867 -21.510 7.922 1.00 74.00 244 ILE A C 1
ATOM 2031 O O . ILE A 1 244 ? -6.780 -22.067 7.814 1.00 74.00 244 ILE A O 1
ATOM 2035 N N . PHE A 1 245 ? -8.969 -21.973 7.334 1.00 76.25 245 PHE A N 1
ATOM 2036 C CA . PHE A 1 245 ? -8.986 -23.206 6.553 1.00 76.25 245 PHE A CA 1
ATOM 2037 C C . PHE A 1 245 ? -8.055 -23.126 5.340 1.00 76.25 245 PHE A C 1
ATOM 2039 O O . PHE A 1 245 ? -7.294 -24.057 5.090 1.00 76.25 245 PHE A O 1
ATOM 2046 N N . ILE A 1 246 ? -8.066 -21.997 4.627 1.00 71.12 246 ILE A N 1
ATOM 2047 C CA . ILE A 1 246 ? -7.168 -21.771 3.490 1.00 71.12 246 ILE A CA 1
ATOM 2048 C C . ILE A 1 246 ? -5.701 -21.682 3.967 1.00 71.12 246 ILE A C 1
ATOM 2050 O O . ILE A 1 246 ? -4.834 -22.282 3.344 1.00 71.12 246 ILE A O 1
ATOM 2054 N N . LEU A 1 247 ? -5.426 -21.054 5.119 1.00 67.88 247 LEU A N 1
ATOM 2055 C CA . LEU A 1 247 ? -4.067 -20.887 5.668 1.00 67.88 247 LEU A CA 1
ATOM 2056 C C . LEU A 1 247 ? -3.446 -22.239 6.042 1.00 67.88 247 LEU A C 1
ATOM 2058 O O . LEU A 1 247 ? -2.245 -22.447 5.898 1.00 67.88 247 LEU A O 1
ATOM 2062 N N . ILE A 1 248 ? -4.276 -23.157 6.540 1.00 71.00 248 ILE A N 1
ATOM 2063 C CA . ILE A 1 248 ? -3.869 -24.501 6.965 1.00 71.00 248 ILE A CA 1
ATOM 2064 C C . ILE A 1 248 ? -3.870 -25.492 5.787 1.00 71.00 248 ILE A C 1
ATOM 2066 O O . ILE A 1 248 ? -3.340 -26.591 5.927 1.00 71.00 248 ILE A O 1
ATOM 2070 N N . SER A 1 249 ? -4.419 -25.125 4.623 1.00 62.12 249 SER A N 1
ATOM 2071 C CA . SER A 1 249 ? -4.482 -25.965 3.421 1.00 62.12 249 SER A CA 1
ATOM 2072 C C . SER A 1 249 ? -3.515 -25.445 2.343 1.00 62.12 249 SER A C 1
ATOM 2074 O O . SER A 1 249 ? -3.937 -24.758 1.413 1.00 62.12 249 SER A O 1
ATOM 2076 N N . PRO A 1 250 ? -2.217 -25.802 2.391 1.00 51.16 250 PRO A N 1
ATOM 2077 C CA . PRO A 1 250 ? -1.154 -25.132 1.643 1.00 51.16 250 PRO A CA 1
ATOM 2078 C C . PRO A 1 250 ? -1.048 -25.597 0.177 1.00 51.16 250 PRO A C 1
ATOM 2080 O O . PRO A 1 250 ? 0.017 -25.503 -0.428 1.00 51.16 250 PRO A O 1
ATOM 2083 N N . LYS A 1 251 ? -2.115 -26.180 -0.387 1.00 45.47 251 LYS A N 1
ATOM 2084 C CA . LYS A 1 251 ? -2.100 -26.891 -1.681 1.00 45.47 251 LYS A CA 1
ATOM 2085 C C . LYS A 1 251 ? -3.104 -26.367 -2.718 1.00 45.47 251 LYS A C 1
ATOM 2087 O O . LYS A 1 251 ? -3.471 -27.117 -3.619 1.00 45.47 251 LYS A O 1
ATOM 2092 N N . ILE A 1 252 ? -3.534 -25.111 -2.612 1.00 45.56 252 ILE A N 1
ATOM 2093 C CA . ILE A 1 252 ? -4.298 -24.430 -3.672 1.00 45.56 252 ILE A CA 1
ATOM 2094 C C . ILE A 1 252 ? -3.467 -23.268 -4.215 1.00 45.56 252 ILE A C 1
ATOM 2096 O O . ILE A 1 252 ? -2.900 -22.512 -3.396 1.00 45.56 252 ILE A O 1
#

Foldseek 3Di:
DDPPDPLLVVLVLVLLLLLLVLCVVVAPDPDDSVVLSVVLCVQQPLLSVPRPDSVLSNLLVVLSVLVSVCVVPVDVVSLVVSLVSLQVSLCDLLVCADPVGDGPLVFWLCSDPVLVVVLVVLVVVLVPDPPVVSCVSNDPCSLVVQLVVLLVVCVDPVNVLSRGQLLLVQLLVQLVVVLVVDDPSCVSVVVSNVVSLSNSSSTGPRPPSCSSCSSCVSVSSNSNSNSVVPDDPVVSVVSNVVSVVPVVVVDD

Mean predicted aligned error: 9.34 Å

Sequence (252 aa):
MQHLSLLSILPNFFTLGLSIYLFRRYLPFKTSVFRSFLIISLLLIPLFYYSPNYFISFLPLISVGILALYKHFPNSLVLIAWAIFLFLGNLYSGEVIKYPFDIQHSQLIFNSPEVNYNLNRHQEDALFIPYKARLIVYSQLVYVYALLTNFFDFLNL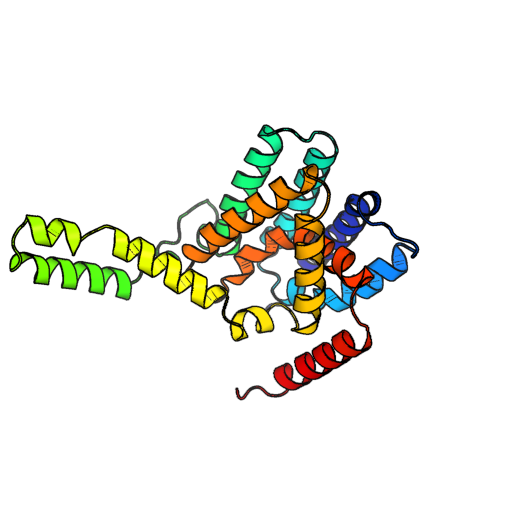KNLYDILLLANLYPISIGLYKIFTQKQELKSIFLVSFLITMLTSGIDRSPDKFQSLYLLTPVFIYLIILGAQSINKKLYFALWILSIFILISPKI

Nearest PDB structures (foldseek):
  8tno-assembly1_A  TM=1.489E-01  e=6.926E+00  synthetic construct